Protein AF-A0A8S3QE00-F1 (afdb_monomer_lite)

Organism: Mytilus edulis (NCBI:txid6550)

pLDDT: mean 80.33, std 15.35, range [41.47, 98.06]

Secondary structure (DSSP, 8-state):
---HHHHHHHHHHHHHHHTSHHHHHHHHHHHH-TT--SSHHHHHHHHHHHHHHHHHHHHHHHHT---------PPPPTT--HHHHHHHHHHHHHHHHHHH-TT-HHHHHHHHHHHHHHHHHHHHHHHHHHHHHHHHHHHHTTT-HHHHHHHHHHHHHHSGGG------HHHHHHHHHHHHHSTTTSHHHHHHHHHHHHH--PPTT--GGGSHHHHHHHHHHHHHHHHHT--HHHHHHHHHHHHHHHS-TT-HHHHHHHHHHHHHHHHHHHHHHHHT--

Sequence (278 aa):
MKRPIKKLLLLWYIQQALQLPSVTSKLDQFVHNSVYSLDQDGIDIAVNDFQSCINEAANIALKQRKVKITGKKKKDKPWYNTLLHDLKKSLDHYSRVLALNPFNKELRAKCFHLSKTYNKTRKEKRRNYFKDLMVKLKNTSQSNPKAFWDIINTLKSSDQENKESGIDAESWLHHFKELNTVNNSKLNLNNEYWNALKLCKIPEGHSYLDCNITRSFCHEKRQLRTQNGEPLEDFWKSFKSYLQDNLDDSSEDKRRSISNIETRQAETRQEDQAGIQI

Structure (mmCIF, N/CA/C/O backbone):
data_AF-A0A8S3QE00-F1
#
_entry.id   AF-A0A8S3QE00-F1
#
loop_
_atom_site.group_PDB
_atom_site.id
_atom_site.type_symbol
_atom_site.label_atom_id
_atom_site.label_alt_id
_atom_site.label_comp_id
_atom_site.label_asym_id
_atom_site.label_entity_id
_atom_site.label_seq_id
_atom_site.pdbx_PDB_ins_code
_atom_site.Cartn_x
_atom_site.Cartn_y
_atom_site.Cartn_z
_atom_site.occupancy
_atom_site.B_iso_or_equiv
_atom_site.auth_seq_id
_atom_site.auth_comp_id
_atom_site.auth_asym_id
_atom_site.auth_atom_id
_atom_site.pdbx_PDB_model_num
ATOM 1 N N . MET A 1 1 ? -8.675 -11.930 -31.605 1.00 51.38 1 MET A N 1
ATOM 2 C CA . MET A 1 1 ? -7.323 -11.698 -32.171 1.00 51.38 1 MET A CA 1
ATOM 3 C C . MET A 1 1 ? -6.390 -10.996 -31.161 1.00 51.38 1 MET A C 1
ATOM 5 O O . MET A 1 1 ? -6.266 -9.786 -31.204 1.00 51.38 1 MET A O 1
ATOM 9 N N . LYS A 1 2 ? -5.744 -11.705 -30.213 1.00 53.12 2 LYS A N 1
ATOM 10 C CA . LYS A 1 2 ? -4.867 -11.092 -29.168 1.00 53.12 2 LYS A CA 1
ATOM 11 C C . LYS A 1 2 ? -3.437 -11.671 -29.100 1.00 53.12 2 LYS A C 1
ATOM 13 O O . LYS A 1 2 ? -2.754 -11.529 -28.091 1.00 53.12 2 LYS A O 1
ATOM 18 N N . ARG A 1 3 ? -2.972 -12.367 -30.145 1.00 54.47 3 ARG A N 1
ATOM 19 C CA . ARG A 1 3 ? -1.671 -13.070 -30.139 1.00 54.47 3 ARG A CA 1
ATOM 20 C C . ARG A 1 3 ? -0.449 -12.342 -30.758 1.00 54.47 3 ARG A C 1
ATOM 22 O O . ARG A 1 3 ? 0.647 -12.762 -30.394 1.00 54.47 3 ARG A O 1
ATOM 29 N N . PRO A 1 4 ? -0.538 -11.274 -31.586 1.00 68.75 4 PRO A N 1
ATOM 30 C CA . PRO A 1 4 ? 0.663 -10.729 -32.243 1.00 68.75 4 PRO A CA 1
ATOM 31 C C . PRO A 1 4 ? 1.598 -9.954 -31.296 1.00 68.75 4 PRO A C 1
ATOM 33 O O . PRO A 1 4 ? 2.812 -9.985 -31.464 1.00 68.75 4 PRO A O 1
ATOM 36 N N . ILE A 1 5 ? 1.062 -9.349 -30.231 1.00 72.62 5 ILE A N 1
ATOM 37 C CA . ILE A 1 5 ? 1.827 -8.479 -29.316 1.00 72.62 5 ILE A CA 1
ATOM 38 C C . ILE A 1 5 ? 2.930 -9.248 -28.565 1.00 72.62 5 ILE A C 1
ATOM 40 O O . ILE A 1 5 ? 3.993 -8.705 -28.283 1.00 72.62 5 ILE A O 1
ATOM 44 N N . LYS A 1 6 ? 2.720 -10.539 -28.272 1.00 74.94 6 LYS A N 1
ATOM 45 C CA . LYS A 1 6 ? 3.704 -11.343 -27.527 1.00 74.94 6 LYS A CA 1
ATOM 46 C C . LYS A 1 6 ? 4.957 -11.665 -28.347 1.00 74.94 6 LYS A C 1
ATOM 48 O O . LYS A 1 6 ? 6.035 -11.724 -27.769 1.00 74.94 6 LYS A O 1
ATOM 53 N N . LYS A 1 7 ? 4.817 -11.865 -29.665 1.00 80.06 7 LYS A N 1
ATOM 54 C CA . LYS A 1 7 ? 5.953 -12.155 -30.555 1.00 80.06 7 LYS A CA 1
ATOM 55 C C . LYS A 1 7 ? 6.835 -10.920 -30.741 1.00 80.06 7 LYS A C 1
ATOM 57 O O . LYS A 1 7 ? 8.047 -11.030 -30.616 1.00 80.06 7 LYS A O 1
ATOM 62 N N . LEU A 1 8 ? 6.220 -9.754 -30.950 1.00 82.44 8 LEU A N 1
ATOM 63 C CA . LEU A 1 8 ? 6.943 -8.485 -31.101 1.00 82.44 8 LEU A CA 1
ATOM 64 C C . LEU A 1 8 ? 7.719 -8.108 -29.835 1.00 82.44 8 LEU A C 1
ATOM 66 O O . LEU A 1 8 ? 8.870 -7.702 -29.923 1.00 82.44 8 LEU A O 1
ATOM 70 N N . LEU A 1 9 ? 7.126 -8.315 -28.655 1.00 79.75 9 LEU A N 1
ATOM 71 C CA . LEU A 1 9 ? 7.826 -8.079 -27.391 1.00 79.75 9 LEU A CA 1
ATOM 72 C C . LEU A 1 9 ? 9.027 -9.012 -27.211 1.00 79.75 9 LEU A C 1
ATOM 74 O O . LEU A 1 9 ? 10.080 -8.550 -26.797 1.00 79.75 9 LEU A O 1
ATOM 78 N N . LEU A 1 10 ? 8.896 -10.304 -27.533 1.00 83.69 10 LEU A N 1
ATOM 79 C CA . LEU A 1 10 ? 10.017 -11.243 -27.423 1.00 83.69 10 LEU A CA 1
ATOM 80 C C . LEU A 1 10 ? 11.177 -10.850 -28.346 1.00 83.69 10 LEU A C 1
ATOM 82 O O . LEU A 1 10 ? 12.319 -10.851 -27.902 1.00 83.69 10 LEU A O 1
ATOM 86 N N . LEU A 1 11 ? 10.881 -10.476 -29.594 1.00 84.69 11 LEU A N 1
ATOM 87 C CA . LEU A 1 11 ? 11.894 -9.997 -30.539 1.00 84.69 11 LEU A CA 1
ATOM 88 C C . LEU A 1 11 ? 12.591 -8.735 -30.026 1.00 84.69 11 LEU A C 1
ATOM 90 O O . LEU A 1 11 ? 13.814 -8.653 -30.080 1.00 84.69 11 LEU A O 1
ATOM 94 N N . TRP A 1 12 ? 11.831 -7.800 -29.453 1.00 88.31 12 TRP A N 1
ATOM 95 C CA . TRP A 1 12 ? 12.394 -6.602 -28.835 1.00 88.31 12 TRP A CA 1
ATOM 96 C C . TRP A 1 12 ? 13.330 -6.940 -27.664 1.00 88.31 12 TRP A C 1
ATOM 98 O O . TRP A 1 12 ? 14.431 -6.406 -27.584 1.00 88.31 12 TRP A O 1
ATOM 108 N N . TYR A 1 13 ? 12.953 -7.880 -26.790 1.00 87.19 13 TYR A N 1
ATOM 109 C CA . TYR A 1 13 ? 13.821 -8.315 -25.689 1.00 87.19 13 TYR A CA 1
ATOM 110 C C . TYR A 1 13 ? 15.085 -9.031 -26.168 1.00 87.19 13 TYR A C 1
ATOM 112 O O . TYR A 1 13 ? 16.143 -8.829 -25.581 1.00 87.19 13 TYR A O 1
ATOM 120 N N . ILE A 1 14 ? 14.995 -9.843 -27.224 1.00 89.06 14 ILE A N 1
ATOM 121 C CA . ILE A 1 14 ? 16.171 -10.482 -27.829 1.00 89.06 14 ILE A CA 1
ATOM 122 C C . ILE A 1 14 ? 17.098 -9.414 -28.414 1.00 89.06 14 ILE A C 1
ATOM 124 O O . ILE A 1 14 ? 18.295 -9.452 -28.155 1.00 89.06 14 ILE A O 1
ATOM 128 N N . GLN A 1 15 ? 16.555 -8.419 -29.122 1.00 91.06 15 GLN A N 1
ATOM 129 C CA . GLN A 1 15 ? 17.340 -7.304 -29.656 1.00 91.06 15 GLN A CA 1
ATOM 130 C C . GLN A 1 15 ? 18.074 -6.536 -28.548 1.00 91.06 15 GLN A C 1
ATOM 132 O O . GLN A 1 15 ? 19.252 -6.231 -28.693 1.00 91.06 15 GLN A O 1
ATOM 137 N N . GLN A 1 16 ? 17.404 -6.266 -27.425 1.00 91.25 16 GLN A N 1
ATOM 138 C CA . GLN A 1 16 ? 18.031 -5.631 -26.262 1.00 91.25 16 GLN A CA 1
ATOM 139 C C . GLN A 1 16 ? 19.092 -6.530 -25.610 1.00 91.25 16 GLN A C 1
ATOM 141 O O . GLN A 1 16 ? 20.141 -6.048 -25.198 1.00 91.25 16 GLN A O 1
ATOM 146 N N . ALA A 1 17 ? 18.856 -7.843 -25.538 1.00 92.69 17 ALA A N 1
ATOM 147 C CA . ALA A 1 17 ? 19.823 -8.790 -24.985 1.00 92.69 17 ALA A CA 1
ATOM 148 C C . ALA A 1 17 ? 21.091 -8.908 -25.847 1.00 92.69 17 ALA A C 1
ATOM 150 O O . ALA A 1 17 ? 22.178 -9.055 -25.296 1.00 92.69 17 ALA A O 1
ATOM 151 N N . LEU A 1 18 ? 20.966 -8.792 -27.173 1.00 93.31 18 LEU A N 1
ATOM 152 C CA . LEU A 1 18 ? 22.102 -8.778 -28.102 1.00 93.31 18 LEU A CA 1
ATOM 153 C C . LEU A 1 18 ? 23.006 -7.550 -27.924 1.00 93.31 18 LEU A C 1
ATOM 155 O O . LEU A 1 18 ? 24.170 -7.616 -28.289 1.00 93.31 18 LEU A O 1
ATOM 159 N N . GLN A 1 19 ? 22.495 -6.453 -27.354 1.00 94.19 19 GLN A N 1
ATOM 160 C CA . GLN A 1 19 ? 23.266 -5.234 -27.076 1.00 94.19 19 GLN A CA 1
ATOM 161 C C . GLN A 1 19 ? 24.017 -5.280 -25.735 1.00 94.19 19 GLN A C 1
ATOM 163 O O . GLN A 1 19 ? 24.723 -4.332 -25.394 1.00 94.19 19 GLN A O 1
ATOM 168 N N . LEU A 1 20 ? 23.858 -6.344 -24.941 1.00 93.62 20 LEU A N 1
ATOM 169 C CA . LEU A 1 20 ? 24.529 -6.444 -23.647 1.00 93.62 20 LEU A CA 1
ATOM 170 C C . LEU A 1 20 ? 26.013 -6.799 -23.812 1.00 93.62 20 LEU A C 1
ATOM 172 O O . LEU A 1 20 ? 26.315 -7.695 -24.600 1.00 93.62 20 LEU A O 1
ATOM 176 N N . PRO A 1 21 ? 26.916 -6.217 -22.994 1.00 95.44 21 PRO A N 1
ATOM 177 C CA . PRO A 1 21 ? 28.364 -6.416 -23.115 1.00 95.44 21 PRO A CA 1
ATOM 178 C C . PRO A 1 21 ? 28.816 -7.882 -23.153 1.00 95.44 21 PRO A C 1
ATOM 180 O O . PRO A 1 21 ? 29.772 -8.227 -23.840 1.00 95.44 21 PRO A O 1
ATOM 183 N N . SER A 1 22 ? 28.124 -8.764 -22.423 1.00 93.38 22 SER A N 1
ATOM 184 C CA . SER A 1 22 ? 28.455 -10.192 -22.381 1.00 93.38 22 SER A CA 1
ATOM 185 C C . SER A 1 22 ? 28.172 -10.907 -23.703 1.00 93.38 22 SER A C 1
ATOM 187 O O . SER A 1 22 ? 28.914 -11.809 -24.080 1.00 93.38 22 SER A O 1
ATOM 189 N N . VAL A 1 23 ? 27.116 -10.501 -24.413 1.00 95.31 23 VAL A N 1
ATOM 190 C CA . VAL A 1 23 ? 26.719 -11.085 -25.699 1.00 95.31 23 VAL A CA 1
ATOM 191 C C . VAL A 1 23 ? 27.468 -10.409 -26.842 1.00 95.31 23 VAL A C 1
ATOM 193 O O . VAL A 1 23 ? 27.960 -11.103 -27.728 1.00 95.31 23 VAL A O 1
ATOM 196 N N . THR A 1 24 ? 27.620 -9.081 -26.799 1.00 95.50 24 THR A N 1
ATOM 197 C CA . THR A 1 24 ? 28.387 -8.339 -27.809 1.00 95.50 24 THR A CA 1
ATOM 198 C C . THR A 1 24 ? 29.838 -8.794 -27.833 1.00 95.50 24 THR A C 1
ATOM 200 O O . THR A 1 24 ? 30.346 -9.056 -28.908 1.00 95.50 24 THR A O 1
ATOM 203 N N . SER A 1 25 ? 30.476 -9.029 -26.678 1.00 95.19 25 SER A N 1
ATOM 204 C CA . SER A 1 25 ? 31.855 -9.538 -26.644 1.00 95.19 25 SER A CA 1
ATOM 205 C C . SER A 1 25 ? 32.006 -10.901 -27.328 1.00 95.19 25 SER A C 1
ATOM 207 O O . SER A 1 25 ? 33.048 -11.154 -27.925 1.00 95.19 25 SER A O 1
ATOM 209 N N . LYS A 1 26 ? 30.998 -11.779 -27.252 1.00 94.81 26 LYS A N 1
ATOM 210 C CA . LYS A 1 26 ? 31.021 -13.080 -27.938 1.00 94.81 26 LYS A CA 1
ATOM 211 C C . LYS A 1 26 ? 30.733 -12.957 -29.428 1.00 94.81 26 LYS A C 1
ATOM 213 O O . LYS A 1 26 ? 31.357 -13.649 -30.223 1.00 94.81 26 LYS A O 1
ATOM 218 N N . LEU A 1 27 ? 29.823 -12.062 -29.808 1.00 95.62 27 LEU A N 1
ATOM 219 C CA . LEU A 1 27 ? 29.569 -11.740 -31.212 1.00 95.62 27 LEU A CA 1
ATOM 220 C C . LEU A 1 27 ? 30.790 -11.093 -31.864 1.00 95.62 27 LEU A C 1
ATOM 222 O O . LEU A 1 27 ? 31.142 -11.462 -32.976 1.00 95.62 27 LEU A O 1
ATOM 226 N N . ASP A 1 28 ? 31.468 -10.188 -31.165 1.00 95.31 28 ASP A N 1
ATOM 227 C CA . ASP A 1 28 ? 32.694 -9.558 -31.642 1.00 95.31 28 ASP A CA 1
ATOM 228 C C . ASP A 1 28 ? 33.805 -10.596 -31.790 1.00 95.31 28 ASP A C 1
ATOM 230 O O . ASP A 1 28 ? 34.485 -10.601 -32.813 1.00 95.31 28 ASP A O 1
ATOM 234 N N . GLN A 1 29 ? 33.945 -11.516 -30.826 1.00 94.75 29 GLN A N 1
ATOM 235 C CA . GLN A 1 29 ? 34.852 -12.660 -30.949 1.00 94.75 29 GLN A CA 1
ATOM 236 C C . GLN A 1 29 ? 34.510 -13.523 -32.160 1.00 94.75 29 GLN A C 1
ATOM 238 O O . GLN A 1 29 ? 35.412 -13.846 -32.916 1.00 94.75 29 GLN A O 1
ATOM 243 N N . PHE A 1 30 ? 33.235 -13.843 -32.383 1.00 95.06 30 PHE A N 1
ATOM 244 C CA . PHE A 1 30 ? 32.784 -14.604 -33.547 1.00 95.06 30 PHE A CA 1
ATOM 245 C C . PHE A 1 30 ? 33.094 -13.883 -34.871 1.00 95.06 30 PHE A C 1
ATOM 247 O O . PHE A 1 30 ? 33.622 -14.491 -35.793 1.00 95.06 30 PHE A O 1
ATOM 254 N N . VAL A 1 31 ? 32.823 -12.578 -34.968 1.00 95.19 31 VAL A N 1
ATOM 255 C CA . VAL A 1 31 ? 33.052 -11.788 -36.193 1.00 95.19 31 VAL A CA 1
ATOM 256 C C . VAL A 1 31 ? 34.541 -11.611 -36.492 1.00 95.19 31 VAL A C 1
ATOM 258 O O . VAL A 1 31 ? 34.937 -11.626 -37.656 1.00 95.19 31 VAL A O 1
ATOM 261 N N . HIS A 1 32 ? 35.366 -11.434 -35.460 1.00 94.25 32 HIS A N 1
ATOM 262 C CA . HIS A 1 32 ? 36.796 -11.161 -35.614 1.00 94.25 32 HIS A CA 1
ATOM 263 C C . HIS A 1 32 ? 37.671 -12.413 -35.486 1.00 94.25 32 HIS A C 1
ATOM 265 O O . HIS A 1 32 ? 38.887 -12.314 -35.664 1.00 94.25 32 HIS A O 1
ATOM 271 N N . ASN A 1 33 ? 37.093 -13.588 -35.210 1.00 88.12 33 ASN A N 1
ATOM 272 C CA . ASN A 1 33 ? 37.836 -14.841 -35.239 1.00 88.12 33 ASN A CA 1
ATOM 273 C C . ASN A 1 33 ? 38.197 -15.167 -36.690 1.00 88.12 33 ASN A C 1
ATOM 275 O O . ASN A 1 33 ? 37.386 -15.670 -37.462 1.00 88.12 33 ASN A O 1
ATOM 279 N N . SER A 1 34 ? 39.450 -14.928 -37.062 1.00 74.94 34 SER A N 1
ATOM 280 C CA . SER A 1 34 ? 40.002 -15.308 -38.367 1.00 74.94 34 SER A CA 1
ATOM 281 C C . SER A 1 34 ? 40.318 -16.807 -38.484 1.00 74.94 34 SER A C 1
ATOM 283 O O . SER A 1 34 ? 40.976 -17.225 -39.433 1.00 74.94 34 SER A O 1
ATOM 285 N N . VAL A 1 35 ? 39.886 -17.617 -37.512 1.00 84.56 35 VAL A N 1
ATOM 286 C CA . VAL A 1 35 ? 40.331 -19.007 -37.314 1.00 84.56 35 VAL A CA 1
ATOM 287 C C . VAL A 1 35 ? 39.401 -20.031 -37.979 1.00 84.56 35 VAL A C 1
ATOM 289 O O . VAL A 1 35 ? 39.738 -21.208 -38.039 1.00 84.56 35 VAL A O 1
ATOM 292 N N . TYR A 1 36 ? 38.251 -19.617 -38.518 1.00 93.81 36 TYR A N 1
ATOM 293 C CA . TYR A 1 36 ? 37.343 -20.551 -39.185 1.00 93.81 36 TYR A CA 1
ATOM 294 C C . TYR A 1 36 ? 37.922 -21.008 -40.528 1.00 93.81 36 TYR A C 1
ATOM 296 O O . TYR A 1 36 ? 38.057 -20.225 -41.471 1.00 93.81 36 TYR A O 1
ATOM 304 N N . SER A 1 37 ? 38.274 -22.288 -40.611 1.00 93.38 37 SER A N 1
ATOM 305 C CA . SER A 1 37 ? 38.643 -22.951 -41.857 1.00 93.38 37 SER A CA 1
ATOM 306 C C . SER A 1 37 ? 37.421 -23.105 -42.776 1.00 93.38 37 SER A C 1
ATOM 308 O O . SER A 1 37 ? 36.274 -23.112 -42.334 1.00 93.38 37 SER A O 1
ATOM 310 N N . LEU A 1 38 ? 37.662 -23.194 -44.088 1.00 94.81 38 LEU A N 1
ATOM 311 C CA . LEU A 1 38 ? 36.608 -23.373 -45.104 1.00 94.81 38 LEU A CA 1
ATOM 312 C C . LEU A 1 38 ? 36.200 -24.843 -45.303 1.00 94.81 38 LEU A C 1
ATOM 314 O O . LEU A 1 38 ? 35.463 -25.161 -46.236 1.00 94.81 38 LEU A O 1
ATOM 318 N N . ASP A 1 39 ? 36.716 -25.742 -44.472 1.00 96.69 39 ASP A N 1
ATOM 319 C CA . ASP A 1 39 ? 36.286 -27.130 -44.422 1.00 96.69 39 ASP A CA 1
ATOM 320 C C . ASP A 1 39 ? 35.008 -27.276 -43.585 1.00 96.69 39 ASP A C 1
ATOM 322 O O . ASP A 1 39 ? 34.522 -26.338 -42.949 1.00 96.69 39 ASP A O 1
ATOM 326 N N . GLN A 1 40 ? 34.432 -28.476 -43.620 1.00 94.94 40 GLN A N 1
ATOM 327 C CA . GLN A 1 40 ? 33.200 -28.772 -42.897 1.00 94.94 40 GLN A CA 1
ATOM 328 C C . GLN A 1 40 ? 33.357 -28.528 -41.389 1.00 94.94 40 GLN A C 1
ATOM 330 O O . GLN A 1 40 ? 32.462 -27.961 -40.766 1.00 94.94 40 GLN A O 1
ATOM 335 N N . ASP A 1 41 ? 34.517 -28.880 -40.833 1.00 95.19 41 ASP A N 1
ATOM 336 C CA . ASP A 1 41 ? 34.811 -28.719 -39.412 1.00 95.19 41 ASP A CA 1
ATOM 337 C C . ASP A 1 41 ? 34.820 -27.235 -39.008 1.00 95.19 41 ASP A C 1
ATOM 339 O O . ASP A 1 41 ? 34.217 -26.863 -37.999 1.00 95.19 41 ASP A O 1
ATOM 343 N N . GLY A 1 42 ? 35.425 -26.355 -39.813 1.00 94.69 42 GLY A N 1
ATOM 344 C CA . GLY A 1 42 ? 35.415 -24.913 -39.564 1.00 94.69 42 GLY A CA 1
ATOM 345 C C . GLY A 1 42 ? 34.017 -24.294 -39.640 1.00 94.69 42 GLY A C 1
ATOM 346 O O . GLY A 1 42 ? 33.668 -23.455 -38.802 1.00 94.69 42 GLY A O 1
ATOM 347 N N . ILE A 1 43 ? 33.183 -24.754 -40.582 1.00 94.88 43 ILE A N 1
ATOM 348 C CA . ILE A 1 43 ? 31.770 -24.348 -40.685 1.00 94.88 43 ILE A CA 1
ATOM 349 C C . ILE A 1 43 ? 30.995 -24.780 -39.435 1.00 94.88 43 ILE A C 1
ATOM 351 O O . ILE A 1 43 ? 30.250 -23.978 -38.866 1.00 94.88 43 ILE A O 1
ATOM 355 N N . ASP A 1 44 ? 31.182 -26.017 -38.978 1.00 95.44 44 ASP A N 1
ATOM 356 C CA . ASP A 1 44 ? 30.468 -26.556 -37.820 1.00 95.44 44 ASP A CA 1
ATOM 357 C C . ASP A 1 44 ? 30.849 -25.820 -36.524 1.00 95.44 44 ASP A C 1
ATOM 359 O O . ASP A 1 44 ? 29.984 -25.527 -35.690 1.00 95.44 44 ASP A O 1
ATOM 363 N N . ILE A 1 45 ? 32.124 -25.448 -36.364 1.00 94.69 45 ILE A N 1
ATOM 364 C CA . ILE A 1 45 ? 32.579 -24.620 -35.237 1.00 94.69 45 ILE A CA 1
ATOM 365 C C . ILE A 1 45 ? 31.927 -23.229 -35.303 1.00 94.69 45 ILE A C 1
ATOM 367 O O . ILE A 1 45 ? 31.367 -22.773 -34.304 1.00 94.69 45 ILE A O 1
ATOM 371 N N . ALA A 1 46 ? 31.910 -22.584 -36.475 1.00 95.88 46 ALA A N 1
ATOM 372 C CA . ALA A 1 46 ? 31.281 -21.273 -36.647 1.00 95.88 46 ALA A CA 1
ATOM 373 C C . ALA A 1 46 ? 29.774 -21.299 -36.322 1.00 95.88 46 ALA A C 1
ATOM 375 O O . ALA A 1 46 ? 29.256 -20.421 -35.626 1.00 95.88 46 ALA A O 1
ATOM 376 N N . VAL A 1 47 ? 29.055 -22.329 -36.777 1.00 96.25 47 VAL A N 1
ATOM 377 C CA . VAL A 1 47 ? 27.625 -22.502 -36.477 1.00 96.25 47 VAL A CA 1
ATOM 378 C C . VAL A 1 47 ? 27.395 -22.677 -34.975 1.00 96.25 47 VAL A C 1
ATOM 380 O O . VAL A 1 47 ? 26.487 -22.049 -34.421 1.00 96.25 47 VAL A O 1
ATOM 383 N N . ASN A 1 48 ? 28.224 -23.478 -34.301 1.00 95.69 48 ASN A N 1
ATOM 384 C CA . ASN A 1 48 ? 28.122 -23.697 -32.858 1.00 95.69 48 ASN A CA 1
ATOM 385 C C . ASN A 1 48 ? 28.383 -22.417 -32.050 1.00 95.69 48 ASN A C 1
ATOM 387 O O . ASN A 1 48 ? 27.626 -22.111 -31.121 1.00 95.69 48 ASN A O 1
ATOM 391 N N . ASP A 1 49 ? 29.398 -21.637 -32.423 1.00 94.06 49 ASP A N 1
ATOM 392 C CA . ASP A 1 49 ? 29.718 -20.363 -31.771 1.00 94.06 49 ASP A CA 1
ATOM 393 C C . ASP A 1 49 ? 28.583 -19.347 -31.941 1.00 94.06 49 ASP A C 1
ATOM 395 O O . ASP A 1 49 ? 28.132 -18.720 -30.970 1.00 94.06 49 ASP A O 1
ATOM 399 N N . PHE A 1 50 ? 28.041 -19.237 -33.156 1.00 95.69 50 PHE A N 1
ATOM 400 C CA . PHE A 1 50 ? 26.886 -18.388 -33.426 1.00 95.69 50 PHE A CA 1
ATOM 401 C C . PHE A 1 50 ? 25.657 -18.833 -32.620 1.00 95.69 50 PHE A C 1
ATOM 403 O O . PHE A 1 50 ? 24.991 -18.018 -31.971 1.00 95.69 50 PHE A O 1
ATOM 410 N N . GLN A 1 51 ? 25.372 -20.137 -32.589 1.00 95.88 51 GLN A N 1
ATOM 411 C CA . GLN A 1 51 ? 24.258 -20.693 -31.824 1.00 95.88 51 GLN A CA 1
ATOM 412 C C . GLN A 1 51 ? 24.419 -20.445 -30.316 1.00 95.88 51 GLN A C 1
ATOM 414 O O . GLN A 1 51 ? 23.436 -20.141 -29.634 1.00 95.88 51 GLN A O 1
ATOM 419 N N . SER A 1 52 ? 25.645 -20.512 -29.793 1.00 95.06 52 SER A N 1
ATOM 420 C CA . SER A 1 52 ? 25.971 -20.171 -28.404 1.00 95.06 52 SER A CA 1
ATOM 421 C C . SER A 1 52 ? 25.621 -18.712 -28.080 1.00 95.06 52 SER A C 1
ATOM 423 O O . SER A 1 52 ? 24.939 -18.451 -27.082 1.00 95.06 52 SER A O 1
ATOM 425 N N . CYS A 1 53 ? 25.973 -17.772 -28.966 1.00 94.44 53 CYS A N 1
ATOM 426 C CA . CYS A 1 53 ? 25.629 -16.351 -28.825 1.00 94.44 53 CYS A CA 1
ATOM 427 C C . CYS A 1 53 ? 24.108 -16.129 -28.774 1.00 94.44 53 CYS A C 1
ATOM 429 O O . CYS A 1 53 ? 23.595 -15.444 -27.883 1.00 94.44 53 CYS A O 1
ATOM 431 N N . ILE A 1 54 ? 23.366 -16.755 -29.695 1.00 94.44 54 ILE A N 1
ATOM 432 C CA . ILE A 1 54 ? 21.901 -16.648 -29.754 1.00 94.44 54 ILE A CA 1
ATOM 433 C C . ILE A 1 54 ? 21.242 -17.276 -28.521 1.00 94.44 54 ILE A C 1
ATOM 435 O O . ILE A 1 54 ? 20.314 -16.694 -27.951 1.00 94.44 54 ILE A O 1
ATOM 439 N N . ASN A 1 55 ? 21.725 -18.434 -28.068 1.00 93.62 55 ASN A N 1
ATOM 440 C CA . ASN A 1 55 ? 21.203 -19.108 -26.881 1.00 93.62 55 ASN A CA 1
ATOM 441 C C . ASN A 1 55 ? 21.427 -18.288 -25.607 1.00 93.62 55 ASN A C 1
ATOM 443 O O . ASN A 1 55 ? 20.551 -18.244 -24.742 1.00 93.62 55 ASN A O 1
ATOM 447 N N . GLU A 1 56 ? 22.569 -17.616 -25.473 1.00 94.56 56 GLU A N 1
ATOM 448 C CA . GLU A 1 56 ? 22.821 -16.729 -24.339 1.00 94.56 56 GLU A CA 1
ATOM 449 C C . GLU A 1 56 ? 21.891 -15.513 -24.349 1.00 94.56 56 GLU A C 1
ATOM 451 O O . GLU A 1 56 ? 21.230 -15.243 -23.341 1.00 94.56 56 GLU A O 1
ATOM 456 N N . ALA A 1 57 ? 21.751 -14.844 -25.498 1.00 93.81 57 ALA A N 1
ATOM 457 C CA . ALA A 1 57 ? 20.811 -13.738 -25.664 1.00 93.81 57 ALA A CA 1
ATOM 458 C C . ALA A 1 57 ? 19.370 -14.166 -25.332 1.00 93.81 57 ALA A C 1
ATOM 460 O O . ALA A 1 57 ? 18.660 -13.483 -24.587 1.00 93.81 57 ALA A O 1
ATOM 461 N N . ALA A 1 58 ? 18.951 -15.339 -25.818 1.00 92.06 58 ALA A N 1
ATOM 462 C CA . ALA A 1 58 ? 17.644 -15.914 -25.526 1.00 92.06 58 ALA A CA 1
ATOM 463 C C . ALA A 1 58 ? 17.476 -16.218 -24.031 1.00 92.06 58 ALA A C 1
ATOM 465 O O . ALA A 1 58 ? 16.453 -15.869 -23.442 1.00 92.06 58 ALA A O 1
ATOM 466 N N . ASN A 1 59 ? 18.480 -16.809 -23.381 1.00 91.62 59 ASN A N 1
ATOM 467 C CA . ASN A 1 59 ? 18.446 -17.094 -21.948 1.00 91.62 59 ASN A CA 1
ATOM 468 C C . ASN A 1 59 ? 18.338 -15.820 -21.106 1.00 91.62 59 ASN A C 1
ATOM 470 O O . ASN A 1 59 ? 17.599 -15.806 -20.119 1.00 91.62 59 ASN A O 1
ATOM 474 N N . ILE A 1 60 ? 19.025 -14.743 -21.490 1.00 90.88 60 ILE A N 1
ATOM 475 C CA . ILE A 1 60 ? 18.900 -13.440 -20.830 1.00 90.88 60 ILE A CA 1
ATOM 476 C C . ILE A 1 60 ? 17.487 -12.881 -21.032 1.00 90.88 60 ILE A C 1
ATOM 478 O O . ILE A 1 60 ? 16.821 -12.544 -20.049 1.00 90.88 60 ILE A O 1
ATOM 482 N N . ALA A 1 61 ? 16.991 -12.860 -22.272 1.00 88.75 61 ALA A N 1
ATOM 483 C CA . ALA A 1 61 ? 15.647 -12.385 -22.600 1.00 88.75 61 ALA A CA 1
ATOM 484 C C . ALA A 1 61 ? 14.546 -13.172 -21.857 1.00 88.75 61 ALA A C 1
ATOM 486 O O . ALA A 1 61 ? 13.561 -12.593 -21.392 1.00 88.75 61 ALA A O 1
ATOM 487 N N . LEU A 1 62 ? 14.725 -14.485 -21.679 1.00 86.44 62 LEU A N 1
ATOM 488 C CA . LEU A 1 62 ? 13.792 -15.355 -20.959 1.00 86.44 62 LEU A CA 1
ATOM 489 C C . LEU A 1 62 ? 13.893 -15.199 -19.429 1.00 86.44 62 LEU A C 1
ATOM 491 O O . LEU A 1 62 ? 12.861 -15.159 -18.750 1.00 86.44 62 LEU A O 1
ATOM 495 N N . LYS A 1 63 ? 15.105 -15.050 -18.868 1.00 76.88 63 LYS A N 1
ATOM 496 C CA . LYS A 1 63 ? 15.333 -14.859 -17.417 1.00 76.88 63 LYS A CA 1
ATOM 497 C C . LYS A 1 63 ? 14.758 -13.548 -16.878 1.00 76.88 63 LYS A C 1
ATOM 499 O O . LYS A 1 63 ? 14.454 -13.466 -15.685 1.00 76.88 63 LYS A O 1
ATOM 504 N N . GLN A 1 64 ? 14.540 -12.543 -17.729 1.00 62.50 64 GLN A N 1
ATOM 505 C CA . GLN A 1 64 ? 13.944 -11.265 -17.318 1.00 62.50 64 GLN A CA 1
ATOM 506 C C . GLN A 1 64 ? 12.508 -11.388 -16.795 1.00 62.50 64 GLN A C 1
ATOM 508 O O . GLN A 1 64 ? 12.015 -10.491 -16.107 1.00 62.50 64 GLN A O 1
ATOM 513 N N . ARG A 1 65 ? 11.838 -12.525 -17.010 1.00 58.84 65 ARG A N 1
ATOM 514 C CA . ARG A 1 65 ? 10.540 -12.797 -16.400 1.00 58.84 65 ARG A CA 1
ATOM 515 C C . ARG A 1 65 ? 10.684 -13.798 -15.263 1.00 58.84 65 ARG A C 1
ATOM 517 O O . ARG A 1 65 ? 10.183 -14.916 -15.338 1.00 58.84 65 ARG A O 1
ATOM 524 N N . LYS A 1 66 ? 11.245 -13.355 -14.130 1.00 62.38 66 LYS A N 1
ATOM 525 C CA . LYS A 1 66 ? 10.777 -13.899 -12.847 1.00 62.38 66 LYS A CA 1
ATOM 526 C C . LYS A 1 66 ? 9.277 -13.631 -12.833 1.00 62.38 66 LYS A C 1
ATOM 528 O O . LYS A 1 66 ? 8.856 -12.498 -12.593 1.00 62.38 66 LYS A O 1
ATOM 533 N N . VAL A 1 67 ? 8.465 -14.630 -13.194 1.00 59.50 67 VAL A N 1
ATOM 534 C CA . VAL A 1 67 ? 7.026 -14.591 -12.948 1.00 59.50 67 VAL A CA 1
ATOM 535 C C . VAL A 1 67 ? 6.961 -14.289 -11.469 1.00 59.50 67 VAL A C 1
ATOM 537 O O . VAL A 1 67 ? 7.395 -15.115 -10.670 1.00 59.50 67 VAL A O 1
ATOM 540 N N . LYS A 1 68 ? 6.569 -13.060 -11.107 1.00 61.47 68 LYS A N 1
ATOM 541 C CA . LYS A 1 68 ? 6.334 -12.720 -9.712 1.00 61.47 68 LYS A CA 1
ATOM 542 C C . LYS A 1 68 ? 5.344 -13.780 -9.277 1.00 61.47 68 LYS A C 1
ATOM 544 O O . LYS A 1 68 ? 4.204 -13.733 -9.739 1.00 61.47 68 LYS A O 1
ATOM 549 N N . ILE A 1 69 ? 5.810 -14.776 -8.516 1.00 62.28 69 ILE A N 1
ATOM 550 C CA . ILE A 1 69 ? 4.950 -15.765 -7.882 1.00 62.28 69 ILE A CA 1
ATOM 551 C C . ILE A 1 69 ? 3.885 -14.892 -7.263 1.00 62.28 69 ILE A C 1
ATOM 553 O O . ILE A 1 69 ? 4.231 -14.007 -6.476 1.00 62.28 69 ILE A O 1
ATOM 557 N N . THR A 1 70 ? 2.655 -15.001 -7.765 1.00 57.34 70 THR A N 1
ATOM 558 C CA . THR A 1 70 ? 1.552 -14.150 -7.340 1.00 57.34 70 THR A CA 1
ATOM 559 C C . THR A 1 70 ? 1.564 -14.228 -5.831 1.00 57.34 70 THR A C 1
ATOM 561 O O . THR A 1 70 ? 1.332 -15.311 -5.290 1.00 57.34 70 THR A O 1
ATOM 564 N N . GLY A 1 71 ? 2.005 -13.142 -5.181 1.00 65.44 71 GLY A N 1
ATOM 565 C CA . GLY A 1 71 ? 2.307 -13.171 -3.758 1.00 65.44 71 GLY A CA 1
ATOM 566 C C . GLY A 1 71 ? 1.104 -13.763 -3.048 1.00 65.44 71 GLY A C 1
ATOM 567 O O . GLY A 1 71 ? -0.024 -13.488 -3.473 1.00 65.44 71 GLY A O 1
ATOM 568 N N . LYS A 1 72 ? 1.338 -14.628 -2.048 1.00 68.50 72 LYS A N 1
ATOM 569 C CA . LYS A 1 72 ? 0.262 -15.251 -1.262 1.00 68.50 72 LYS A CA 1
ATOM 570 C C . LYS A 1 72 ? -0.815 -14.195 -1.044 1.00 68.50 72 LYS A C 1
ATOM 572 O O . LYS A 1 72 ? -0.492 -13.132 -0.509 1.00 68.50 72 LYS A O 1
ATOM 577 N N . LYS A 1 73 ? -2.034 -14.444 -1.550 1.00 69.31 73 LYS A N 1
ATOM 578 C CA . LYS A 1 73 ? -3.137 -13.482 -1.446 1.00 69.31 73 LYS A CA 1
ATOM 579 C C . LYS A 1 73 ? -3.189 -13.064 0.016 1.00 69.31 73 LYS A C 1
ATOM 581 O O . LYS A 1 73 ? -3.372 -13.921 0.884 1.00 69.31 73 LYS A O 1
ATOM 586 N N . LYS A 1 74 ? -2.903 -11.789 0.297 1.00 70.94 74 LYS A N 1
ATOM 587 C CA . LYS A 1 74 ? -3.005 -11.277 1.662 1.00 70.94 74 LYS A CA 1
ATOM 588 C C . LYS A 1 74 ? -4.433 -11.585 2.093 1.00 70.94 74 LYS A C 1
ATOM 590 O O . LYS A 1 74 ? -5.354 -11.286 1.338 1.00 70.94 74 LYS A O 1
ATOM 595 N N . LYS A 1 75 ? -4.601 -12.276 3.224 1.00 74.19 75 LYS A N 1
ATOM 596 C CA . LYS A 1 75 ? -5.940 -12.562 3.742 1.00 74.19 75 LYS A CA 1
ATOM 597 C C . LYS A 1 75 ? -6.645 -11.220 3.891 1.00 74.19 75 LYS A C 1
ATOM 599 O O . LYS A 1 75 ? -6.088 -10.315 4.516 1.00 74.19 75 LYS A O 1
ATOM 604 N N . ASP A 1 76 ? -7.812 -11.088 3.274 1.00 82.81 76 ASP A N 1
ATOM 605 C CA . ASP A 1 76 ? -8.580 -9.860 3.393 1.00 82.81 76 ASP A CA 1
ATOM 606 C C . ASP A 1 76 ? -8.891 -9.620 4.866 1.00 82.81 76 ASP A C 1
ATOM 608 O O . ASP A 1 76 ? -9.218 -10.538 5.626 1.00 82.81 76 ASP A O 1
ATOM 612 N N . LYS A 1 77 ? -8.707 -8.373 5.296 1.00 90.00 77 LYS A N 1
ATOM 613 C CA . LYS A 1 77 ? -8.938 -8.012 6.690 1.00 90.00 77 LYS A CA 1
ATOM 614 C C . LYS A 1 77 ? -10.431 -8.171 6.966 1.00 90.00 77 LYS A C 1
ATOM 616 O O . LYS A 1 77 ? -11.227 -7.619 6.211 1.00 90.00 77 LYS A O 1
ATOM 621 N N . PRO A 1 78 ? -10.832 -8.826 8.065 1.00 92.38 78 PRO A N 1
ATOM 622 C CA . PRO A 1 78 ? -12.241 -9.127 8.329 1.00 92.38 78 PRO A CA 1
ATOM 623 C C . PRO A 1 78 ? -13.117 -7.872 8.479 1.00 92.38 78 PRO A C 1
ATOM 625 O O . PRO A 1 78 ? -14.317 -7.919 8.238 1.00 92.38 78 PRO A O 1
ATOM 628 N N . TRP A 1 79 ? -12.525 -6.731 8.843 1.00 94.31 79 TRP A N 1
ATOM 629 C CA . TRP A 1 79 ? -13.218 -5.443 8.949 1.00 94.31 79 TRP A CA 1
ATOM 630 C C . TRP A 1 79 ? -13.269 -4.644 7.635 1.00 94.31 79 TRP A C 1
ATOM 632 O O . TRP A 1 79 ? -13.894 -3.581 7.589 1.00 94.31 79 TRP A O 1
ATOM 642 N N . TYR A 1 80 ? -12.598 -5.108 6.577 1.00 95.50 80 TYR A N 1
ATOM 643 C CA . TYR A 1 80 ? -12.522 -4.424 5.288 1.00 95.50 80 TYR A CA 1
ATOM 644 C C . TYR A 1 80 ? -13.626 -4.930 4.357 1.00 95.50 80 TYR A C 1
ATOM 646 O O . TYR A 1 80 ? -13.518 -5.992 3.755 1.00 95.50 80 TYR A O 1
ATOM 654 N N . ASN A 1 81 ? -14.714 -4.172 4.271 1.00 95.19 81 ASN A N 1
ATOM 655 C CA . ASN A 1 81 ? -15.906 -4.548 3.517 1.00 95.19 81 ASN A CA 1
ATOM 656 C C . ASN A 1 81 ? -15.933 -3.950 2.095 1.00 95.19 81 ASN A C 1
ATOM 658 O O . ASN A 1 81 ? -15.080 -3.144 1.716 1.00 95.19 81 ASN A O 1
ATOM 662 N N . THR A 1 82 ? -16.961 -4.319 1.324 1.00 96.38 82 THR A N 1
ATOM 663 C CA . THR A 1 82 ? -17.214 -3.829 -0.045 1.00 96.38 82 THR A CA 1
ATOM 664 C C . THR A 1 82 ? -17.255 -2.304 -0.126 1.00 96.38 82 THR A C 1
ATOM 666 O O . THR A 1 82 ? -16.619 -1.718 -0.992 1.00 96.38 82 THR A O 1
ATOM 669 N N . LEU A 1 83 ? -17.891 -1.641 0.842 1.00 97.19 83 LEU A N 1
ATOM 670 C CA . LEU A 1 83 ? -17.958 -0.180 0.892 1.00 97.19 83 LEU A CA 1
ATOM 671 C C . LEU A 1 83 ? -16.568 0.481 0.952 1.00 97.19 83 LEU A C 1
ATOM 673 O O . LEU A 1 83 ? -16.313 1.457 0.247 1.00 97.19 83 LEU A O 1
ATOM 677 N N . LEU A 1 84 ? -15.649 -0.037 1.776 1.00 97.56 84 LEU A N 1
ATOM 678 C CA . LEU A 1 84 ? -14.276 0.482 1.831 1.00 97.56 84 LEU A CA 1
ATOM 679 C C . LEU A 1 84 ? -13.508 0.211 0.539 1.00 97.56 84 LEU A C 1
ATOM 681 O O . LEU A 1 84 ? -12.730 1.065 0.107 1.00 97.56 84 LEU A O 1
ATOM 685 N N . HIS A 1 85 ? -13.745 -0.947 -0.074 1.00 96.50 85 HIS A N 1
ATOM 686 C CA . HIS A 1 85 ? -13.178 -1.293 -1.370 1.00 96.50 85 HIS A CA 1
ATOM 687 C C . HIS A 1 85 ? -13.641 -0.316 -2.464 1.00 96.50 85 HIS A C 1
ATOM 689 O O . HIS A 1 85 ? -12.817 0.196 -3.221 1.00 96.50 85 HIS A O 1
ATOM 695 N N . ASP A 1 86 ? -14.929 0.021 -2.507 1.00 97.69 86 ASP A N 1
ATOM 696 C CA . ASP A 1 86 ? -15.495 0.929 -3.510 1.00 97.69 86 ASP A CA 1
ATOM 697 C C . ASP A 1 86 ? -15.008 2.370 -3.327 1.00 97.69 86 ASP A C 1
ATOM 699 O O . ASP A 1 86 ? -14.654 3.042 -4.304 1.00 97.69 86 ASP A O 1
ATOM 703 N N . LEU A 1 87 ? -14.890 2.830 -2.076 1.00 98.00 87 LEU A N 1
ATOM 704 C CA . LEU A 1 87 ? -14.262 4.114 -1.757 1.00 98.00 87 LEU A CA 1
ATOM 705 C C . LEU A 1 87 ? -12.796 4.146 -2.201 1.00 98.00 87 LEU A C 1
ATOM 707 O O . LEU A 1 87 ? -12.360 5.124 -2.811 1.00 98.00 87 LEU A O 1
ATOM 711 N N . LYS A 1 88 ? -12.036 3.075 -1.942 1.00 97.56 88 LYS A N 1
ATOM 712 C CA . LYS A 1 88 ? -10.631 2.978 -2.355 1.00 97.56 88 LYS A CA 1
ATOM 713 C C . LYS A 1 88 ? -10.492 2.958 -3.878 1.00 97.56 88 LYS A C 1
ATOM 715 O O . LYS A 1 88 ? -9.686 3.708 -4.419 1.00 97.56 88 LYS A O 1
ATOM 720 N N . LYS A 1 89 ? -11.322 2.180 -4.575 1.00 97.56 89 LYS A N 1
ATOM 721 C CA . LYS A 1 89 ? -11.361 2.124 -6.043 1.00 97.56 89 LYS A CA 1
ATOM 722 C C . LYS A 1 89 ? -11.695 3.485 -6.654 1.00 97.56 89 LYS A C 1
ATOM 724 O O . LYS A 1 89 ? -11.065 3.888 -7.631 1.00 97.56 89 LYS A O 1
ATOM 729 N N . SER A 1 90 ? -12.650 4.204 -6.065 1.00 97.75 90 SER A N 1
ATOM 730 C CA . SER A 1 90 ? -13.006 5.564 -6.479 1.00 97.75 90 SER A CA 1
ATOM 731 C C . SER A 1 90 ? -11.837 6.525 -6.273 1.00 97.75 90 SER A C 1
ATOM 733 O O . SER A 1 90 ? -11.474 7.252 -7.194 1.00 97.75 90 SER A O 1
ATOM 735 N N . LEU A 1 91 ? -11.192 6.484 -5.104 1.00 97.81 91 LEU A N 1
ATOM 736 C CA . LEU A 1 91 ? -10.005 7.289 -4.813 1.00 97.81 91 LEU A CA 1
ATOM 737 C C . LEU A 1 91 ? -8.869 7.018 -5.814 1.00 97.81 91 LEU A C 1
ATOM 739 O O . LEU A 1 91 ? -8.302 7.960 -6.358 1.00 97.81 91 LEU A O 1
ATOM 743 N N . ASP A 1 92 ? -8.582 5.751 -6.116 1.00 95.81 92 ASP A N 1
ATOM 744 C CA . ASP A 1 92 ? -7.542 5.359 -7.080 1.00 95.81 92 ASP A CA 1
ATOM 745 C C . ASP A 1 92 ? -7.895 5.764 -8.520 1.00 95.81 92 ASP A C 1
ATOM 747 O O . ASP A 1 92 ? -7.017 6.029 -9.343 1.00 95.81 92 ASP A O 1
ATOM 751 N N . HIS A 1 93 ? -9.183 5.809 -8.862 1.00 97.12 93 HIS A N 1
ATOM 752 C CA . HIS A 1 93 ? -9.640 6.358 -10.135 1.00 97.12 93 HIS A CA 1
ATOM 753 C C . HIS A 1 93 ? -9.386 7.870 -10.209 1.00 97.12 93 HIS A C 1
ATOM 755 O O . HIS A 1 93 ? -8.681 8.312 -11.114 1.00 97.12 93 HIS A O 1
ATOM 761 N N . TYR A 1 94 ? -9.873 8.653 -9.241 1.00 96.44 94 TYR A N 1
ATOM 762 C CA . TYR A 1 94 ? -9.694 10.111 -9.252 1.00 96.44 94 TYR A CA 1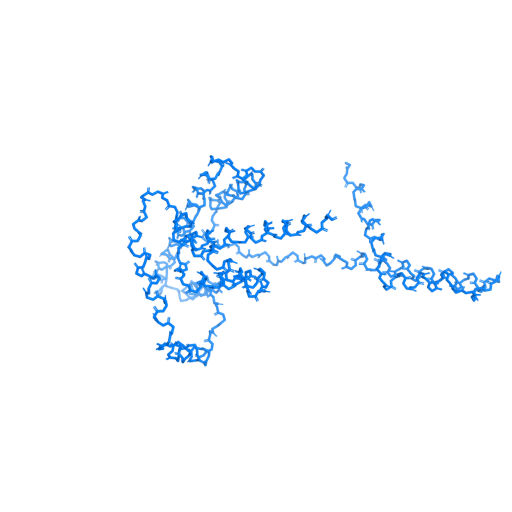
ATOM 763 C C . TYR A 1 94 ? -8.236 10.537 -9.099 1.00 96.44 94 TYR A C 1
ATOM 765 O O . TYR A 1 94 ? -7.836 11.518 -9.713 1.00 96.44 94 TYR A O 1
ATOM 773 N N . SER A 1 95 ? -7.424 9.785 -8.356 1.00 92.88 95 SER A N 1
ATOM 774 C CA . SER A 1 95 ? -5.983 10.027 -8.259 1.00 92.88 95 SER A CA 1
ATOM 775 C C . SER A 1 95 ? -5.291 9.893 -9.621 1.00 92.88 95 SER A C 1
ATOM 777 O O . SER A 1 95 ? -4.486 10.750 -9.979 1.00 92.88 95 SER A O 1
ATOM 779 N N . ARG A 1 96 ? -5.658 8.887 -10.428 1.00 94.06 96 ARG A N 1
ATOM 780 C CA . ARG A 1 96 ? -5.136 8.735 -11.798 1.00 94.06 96 ARG A CA 1
ATOM 781 C C . ARG A 1 96 ? -5.615 9.844 -12.733 1.00 94.06 96 ARG A C 1
ATOM 783 O O . ARG A 1 96 ? -4.824 10.359 -13.510 1.00 94.06 96 ARG A O 1
ATOM 790 N N . VAL A 1 97 ? -6.889 10.230 -12.649 1.00 95.44 97 VAL A N 1
ATOM 791 C CA . VAL A 1 97 ? -7.441 11.329 -13.464 1.00 95.44 97 VAL A CA 1
ATOM 792 C C . VAL A 1 97 ? -6.783 12.665 -13.099 1.00 95.44 97 VAL A C 1
ATOM 794 O O . VAL A 1 97 ? -6.472 13.459 -13.985 1.00 95.44 97 VAL A O 1
ATOM 797 N N . LEU A 1 98 ? -6.528 12.894 -11.808 1.00 91.12 98 LEU A N 1
ATOM 798 C CA . LEU A 1 98 ? -5.828 14.074 -11.309 1.00 91.12 98 LEU A CA 1
ATOM 799 C C . LEU A 1 98 ? -4.369 14.115 -11.778 1.00 91.12 98 LEU A C 1
ATOM 801 O O . LEU A 1 98 ? -3.895 15.186 -12.134 1.00 91.12 98 LEU A O 1
ATOM 805 N N . ALA A 1 99 ? -3.682 12.971 -11.841 1.00 86.69 99 ALA A N 1
ATOM 806 C CA . ALA A 1 99 ? -2.320 12.900 -12.375 1.00 86.69 99 ALA A CA 1
ATOM 807 C C . ALA A 1 99 ? -2.238 13.348 -13.847 1.00 86.69 99 ALA A C 1
ATOM 809 O O . ALA A 1 99 ? -1.236 13.921 -14.255 1.00 86.69 99 ALA A O 1
ATOM 810 N N . LEU A 1 100 ? -3.304 13.138 -14.628 1.00 91.44 100 LEU A N 1
ATOM 811 C CA . LEU A 1 100 ? -3.404 13.629 -16.008 1.00 91.44 100 LEU A CA 1
ATOM 812 C C . LEU A 1 100 ? -3.800 15.114 -16.092 1.00 91.44 100 LEU A C 1
ATOM 814 O O . LEU A 1 100 ? -3.565 15.746 -17.114 1.00 91.44 100 LEU A O 1
ATOM 818 N N . ASN A 1 101 ? -4.421 15.670 -15.045 1.00 93.56 101 ASN A N 1
ATOM 819 C CA . ASN A 1 101 ? -4.978 17.029 -15.026 1.00 93.56 101 ASN A CA 1
ATOM 820 C C . ASN A 1 101 ? -4.675 17.749 -13.695 1.00 93.56 101 ASN A C 1
ATOM 822 O O . ASN A 1 101 ? -5.603 18.077 -12.944 1.00 93.56 101 ASN A O 1
ATOM 826 N N . PRO A 1 102 ? -3.398 18.019 -13.372 1.00 88.88 102 PRO A N 1
ATOM 827 C CA . PRO A 1 102 ? -2.985 18.442 -12.029 1.00 88.88 102 PRO A CA 1
ATOM 828 C C . PRO A 1 102 ? -3.564 19.798 -11.594 1.00 88.88 102 PRO A C 1
ATOM 830 O O . PRO A 1 102 ? -3.797 20.036 -10.405 1.00 88.88 102 PRO A O 1
ATOM 833 N N . PHE A 1 103 ? -3.847 20.691 -12.544 1.00 93.50 103 PHE A N 1
ATOM 834 C CA . PHE A 1 103 ? -4.327 22.044 -12.252 1.00 93.50 103 PHE A CA 1
ATOM 835 C C . PHE A 1 103 ? -5.839 22.132 -12.026 1.00 93.50 103 PHE A C 1
ATOM 837 O O . PHE A 1 103 ? -6.316 23.127 -11.469 1.00 93.50 103 PHE A O 1
ATOM 844 N N . ASN A 1 104 ? -6.598 21.085 -12.360 1.00 96.12 104 ASN A N 1
ATOM 845 C CA . ASN A 1 104 ? -8.044 21.078 -12.181 1.00 96.12 104 ASN A CA 1
ATOM 846 C C . ASN A 1 104 ? -8.401 21.143 -10.678 1.00 96.12 104 ASN A C 1
ATOM 848 O O . ASN A 1 104 ? -8.117 20.229 -9.897 1.00 96.12 104 ASN A O 1
ATOM 852 N N . LYS A 1 105 ? -8.996 22.265 -10.252 1.00 96.44 105 LYS A N 1
ATOM 853 C CA . LYS A 1 105 ? -9.340 22.532 -8.844 1.00 96.44 105 LYS A CA 1
ATOM 854 C C . LYS A 1 105 ? -10.431 21.590 -8.326 1.00 96.44 105 LYS A C 1
ATOM 856 O O . LYS A 1 105 ? -10.328 21.115 -7.196 1.00 96.44 105 LYS A O 1
ATOM 861 N N . GLU A 1 106 ? -11.424 21.272 -9.150 1.00 97.50 106 GLU A N 1
ATOM 862 C CA . GLU A 1 106 ? -12.536 20.395 -8.774 1.00 97.50 106 GLU A CA 1
ATOM 863 C C . GLU A 1 106 ? -12.065 18.959 -8.537 1.00 97.50 106 GLU A C 1
ATOM 865 O O . GLU A 1 106 ? -12.414 18.347 -7.526 1.00 97.50 106 GLU A O 1
ATOM 870 N N . LEU A 1 107 ? -11.202 18.434 -9.416 1.00 95.31 107 LEU A N 1
ATOM 871 C CA . LEU A 1 107 ? -10.619 17.099 -9.253 1.00 95.31 107 LEU A CA 1
ATOM 872 C C . LEU A 1 107 ? -9.780 16.994 -7.976 1.00 95.31 107 LEU A C 1
ATOM 874 O O . LEU A 1 107 ? -9.877 15.993 -7.262 1.00 95.31 107 LEU A O 1
ATOM 878 N N . ARG A 1 108 ? -9.007 18.037 -7.646 1.00 94.56 108 ARG A N 1
ATOM 879 C CA . ARG A 1 108 ? -8.249 18.106 -6.386 1.00 94.56 108 ARG A CA 1
ATOM 880 C C . ARG A 1 108 ? -9.172 18.077 -5.173 1.00 94.56 108 ARG A C 1
ATOM 882 O O . ARG A 1 108 ? -8.967 17.250 -4.283 1.00 94.56 108 ARG A O 1
ATOM 889 N N . ALA A 1 109 ? -10.202 18.923 -5.155 1.00 95.88 109 ALA A N 1
ATOM 890 C CA . ALA A 1 109 ? -11.178 18.967 -4.067 1.00 95.88 109 ALA A CA 1
ATOM 891 C C . ALA A 1 109 ? -11.899 17.619 -3.896 1.00 95.88 109 ALA A C 1
ATOM 893 O O . ALA A 1 109 ? -12.018 17.107 -2.781 1.00 95.88 109 ALA A O 1
ATOM 894 N N . LYS A 1 110 ? -12.305 16.993 -5.005 1.00 97.38 110 LYS A N 1
ATOM 895 C CA . LYS A 1 110 ? -12.980 15.691 -5.009 1.00 97.38 110 LYS A CA 1
ATOM 896 C C . LYS A 1 110 ? -12.080 14.563 -4.509 1.00 97.38 110 LYS A C 1
ATOM 898 O O . LYS A 1 110 ? -12.503 13.769 -3.669 1.00 97.38 110 LYS A O 1
ATOM 903 N N . CYS A 1 111 ? -10.835 14.508 -4.979 1.00 96.75 111 CYS A N 1
ATOM 904 C CA . CYS A 1 111 ? -9.846 13.529 -4.527 1.00 96.75 111 CYS A CA 1
ATOM 905 C C . CYS A 1 111 ? -9.545 13.693 -3.028 1.00 96.75 111 CYS A C 1
ATOM 907 O O . CYS A 1 111 ? -9.513 12.708 -2.288 1.00 96.75 111 CYS A O 1
ATOM 909 N N . PHE A 1 112 ? -9.407 14.936 -2.556 1.00 95.62 112 PHE A N 1
ATOM 910 C CA . PHE A 1 112 ? -9.219 15.245 -1.139 1.00 95.62 112 PHE A CA 1
ATOM 911 C C . PHE A 1 112 ? -10.410 14.787 -0.286 1.00 95.62 112 PHE A C 1
ATOM 913 O O . PHE A 1 112 ? -10.224 14.073 0.702 1.00 95.62 112 PHE A O 1
ATOM 920 N N . HIS A 1 113 ? -11.637 15.124 -0.693 1.00 97.62 113 HIS A N 1
ATOM 921 C CA . HIS A 1 113 ? -12.843 14.712 0.023 1.00 97.62 113 HIS A CA 1
ATOM 922 C C . HIS A 1 113 ? -12.977 13.183 0.087 1.00 97.62 113 HIS A C 1
ATOM 924 O O . HIS A 1 113 ? -13.213 12.631 1.161 1.00 97.62 113 HIS A O 1
ATOM 930 N N . LEU A 1 114 ? -12.748 12.480 -1.029 1.00 97.44 114 LEU A N 1
ATOM 931 C CA . LEU A 1 114 ? -12.754 11.013 -1.064 1.00 97.44 114 LEU A CA 1
ATOM 932 C C . LEU A 1 114 ? -11.693 10.403 -0.148 1.00 97.44 114 LEU A C 1
ATOM 934 O O . LEU A 1 114 ? -11.984 9.433 0.551 1.00 97.44 114 LEU A O 1
ATOM 938 N N . SER A 1 115 ? -10.488 10.974 -0.114 1.00 97.25 115 SER A N 1
ATOM 939 C CA . SER A 1 115 ? -9.416 10.527 0.780 1.00 97.25 115 SER A CA 1
ATOM 940 C C . SER A 1 115 ? -9.825 10.658 2.250 1.00 97.25 115 SER A C 1
ATOM 942 O O . SER A 1 115 ? -9.734 9.690 3.014 1.00 97.25 115 SER A O 1
ATOM 944 N N . LYS A 1 116 ? -10.369 11.821 2.637 1.00 97.62 116 LYS A N 1
ATOM 945 C CA . LYS A 1 116 ? -10.853 12.088 3.999 1.00 97.62 116 LYS A CA 1
ATOM 946 C C . LYS A 1 116 ? -11.981 11.133 4.393 1.00 97.62 116 LYS A C 1
ATOM 948 O O . LYS A 1 116 ? -11.931 10.530 5.468 1.00 97.62 116 LYS A O 1
ATOM 953 N N . THR A 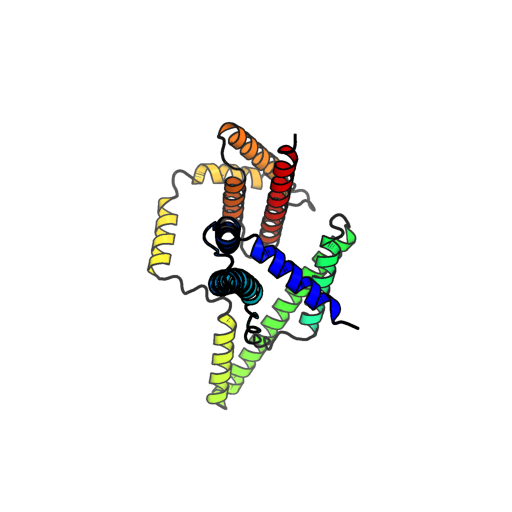1 117 ? -12.960 10.946 3.510 1.00 97.94 117 THR A N 1
ATOM 954 C CA . THR A 1 117 ? -14.091 10.032 3.718 1.00 97.94 117 THR A CA 1
ATOM 955 C C . THR A 1 117 ? -13.616 8.589 3.858 1.00 97.94 117 THR A C 1
ATOM 957 O O . THR A 1 117 ? -13.930 7.944 4.856 1.00 97.94 117 THR A O 1
ATOM 960 N N . TYR A 1 118 ? -12.767 8.102 2.947 1.00 98.06 118 TYR A N 1
ATOM 961 C CA . TYR A 1 118 ? -12.170 6.769 3.043 1.00 98.06 118 TYR A CA 1
ATOM 962 C C . TYR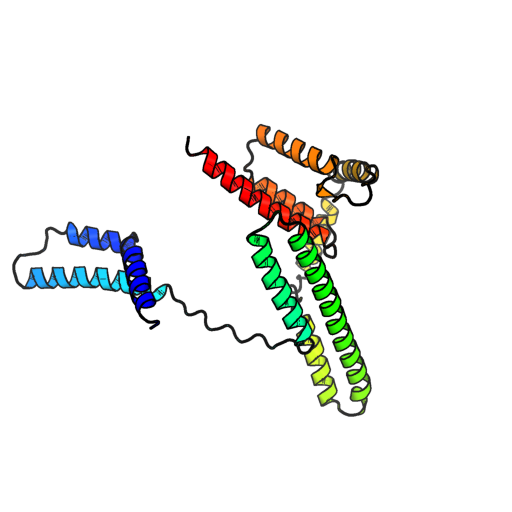 A 1 118 ? -11.431 6.567 4.370 1.00 98.06 118 TYR A C 1
ATOM 964 O O . TYR A 1 118 ? -11.664 5.579 5.066 1.00 98.06 118 TYR A O 1
ATOM 972 N N . ASN A 1 119 ? -10.575 7.513 4.766 1.00 95.94 119 ASN A N 1
ATOM 973 C CA . ASN A 1 119 ? -9.810 7.416 6.007 1.00 95.94 119 ASN A CA 1
ATOM 974 C C . ASN A 1 119 ? -10.711 7.400 7.248 1.00 95.94 119 ASN A C 1
ATOM 976 O O . ASN A 1 119 ? -10.476 6.589 8.152 1.00 95.94 119 ASN A O 1
ATOM 980 N N . LYS A 1 120 ? -11.737 8.258 7.291 1.00 97.44 120 LYS A N 1
ATOM 981 C CA . LYS A 1 120 ? -12.722 8.306 8.380 1.00 97.44 120 LYS A CA 1
ATOM 982 C C . LYS A 1 120 ? -13.461 6.974 8.493 1.00 97.44 120 LYS A C 1
ATOM 984 O O . LYS A 1 120 ? -13.396 6.339 9.546 1.00 97.44 120 LYS A O 1
ATOM 989 N N . THR A 1 121 ? -14.064 6.506 7.402 1.00 97.50 121 THR A N 1
ATOM 990 C CA . THR A 1 121 ? -14.831 5.254 7.384 1.00 97.50 121 THR A CA 1
ATOM 991 C C . THR A 1 121 ? -13.951 4.046 7.694 1.00 97.50 121 THR A C 1
ATOM 993 O O . THR A 1 121 ? -14.361 3.152 8.430 1.00 97.50 121 THR A O 1
ATOM 996 N N . ARG A 1 122 ? -12.705 4.023 7.205 1.00 97.00 122 ARG A N 1
ATOM 997 C CA . ARG A 1 122 ? -11.744 2.950 7.500 1.00 97.00 122 ARG A CA 1
ATOM 998 C C . ARG A 1 122 ? -11.437 2.872 8.993 1.00 97.00 122 ARG A C 1
ATOM 1000 O O . ARG A 1 122 ? -11.449 1.783 9.564 1.00 97.00 122 ARG A O 1
ATOM 1007 N N . LYS A 1 123 ? -11.154 4.017 9.627 1.00 94.94 123 LYS A N 1
ATOM 1008 C CA . LYS A 1 123 ? -10.892 4.094 11.074 1.00 94.94 123 LYS A CA 1
ATOM 1009 C C . LYS A 1 123 ? -12.122 3.658 11.870 1.00 94.94 123 LYS A C 1
ATOM 1011 O O . LYS A 1 123 ? -11.983 2.871 12.799 1.00 94.94 123 LYS A O 1
ATOM 1016 N N . GLU A 1 124 ? -13.305 4.125 11.489 1.00 97.00 124 GLU A N 1
ATOM 1017 C CA . GLU A 1 124 ? -14.572 3.773 12.134 1.00 97.00 124 GLU A CA 1
ATOM 1018 C C . GLU A 1 124 ? -14.871 2.270 12.055 1.00 97.00 124 GLU A C 1
ATOM 1020 O O . GLU A 1 124 ? -15.070 1.633 13.087 1.00 97.00 124 GLU A O 1
ATOM 1025 N N . LYS A 1 125 ? -14.813 1.668 10.860 1.00 96.62 125 LYS A N 1
ATOM 1026 C CA . LYS A 1 125 ? -15.043 0.224 10.676 1.00 96.62 125 LYS A CA 1
ATOM 1027 C C . LYS A 1 125 ? -14.043 -0.621 11.455 1.00 96.62 125 LYS A C 1
ATOM 1029 O O . LYS A 1 125 ? -14.444 -1.601 12.079 1.00 96.62 125 LYS A O 1
ATOM 1034 N N . ARG A 1 126 ? -12.769 -0.212 11.487 1.00 95.06 126 ARG A N 1
ATOM 1035 C CA . ARG A 1 126 ? -11.758 -0.860 12.331 1.00 95.06 126 ARG A CA 1
ATOM 1036 C C . ARG A 1 126 ? -12.152 -0.781 13.809 1.00 95.06 126 ARG A C 1
ATOM 1038 O O . ARG A 1 126 ? -12.197 -1.816 14.461 1.00 95.06 126 ARG A O 1
ATOM 1045 N N . ARG A 1 127 ? -12.475 0.406 14.338 1.00 95.31 127 ARG A N 1
ATOM 1046 C CA . ARG A 1 127 ? -12.877 0.575 15.751 1.00 95.31 127 ARG A CA 1
ATOM 1047 C C . ARG A 1 127 ? -14.099 -0.265 16.108 1.00 95.31 127 ARG A C 1
ATOM 1049 O O . ARG A 1 127 ? -14.076 -0.933 17.135 1.00 95.31 127 ARG A O 1
ATOM 1056 N N . ASN A 1 128 ? -15.126 -0.256 15.261 1.00 96.62 128 ASN A N 1
ATOM 1057 C CA . ASN A 1 128 ? -16.348 -1.026 15.490 1.00 96.62 128 ASN A CA 1
ATOM 1058 C C . ASN A 1 128 ? -16.045 -2.526 15.536 1.00 96.62 128 ASN A C 1
ATOM 1060 O O . ASN A 1 128 ? -16.434 -3.188 16.485 1.00 96.62 128 ASN A O 1
ATOM 1064 N N . TYR A 1 129 ? -15.235 -3.032 14.603 1.00 96.19 129 TYR A N 1
ATOM 1065 C CA . TYR A 1 129 ? -14.800 -4.427 14.625 1.00 96.19 129 TYR A CA 1
ATOM 1066 C C . TYR A 1 129 ? -14.063 -4.807 15.919 1.00 96.19 129 TYR A C 1
ATOM 1068 O O . TYR A 1 129 ? -14.356 -5.840 16.516 1.00 96.19 129 TYR A O 1
ATOM 1076 N N . PHE A 1 130 ? -13.133 -3.970 16.392 1.00 94.44 130 PHE A N 1
ATOM 1077 C CA . PHE A 1 130 ? -12.453 -4.221 17.667 1.00 94.44 130 PHE A CA 1
ATOM 1078 C C . PHE A 1 130 ? -13.414 -4.163 18.856 1.00 94.44 130 PHE A C 1
ATOM 1080 O O . PHE A 1 130 ? -13.334 -5.011 19.742 1.00 94.44 130 PHE A O 1
ATOM 1087 N N . LYS A 1 131 ? -14.345 -3.205 18.867 1.00 96.06 131 LYS A N 1
ATOM 1088 C CA . LYS A 1 131 ? -15.391 -3.112 19.891 1.00 96.06 131 LYS A CA 1
ATOM 1089 C C . LYS A 1 131 ? -16.228 -4.394 19.930 1.00 96.06 131 LYS A C 1
ATOM 1091 O O . LYS A 1 131 ? -16.427 -4.950 21.007 1.00 96.06 131 LYS A O 1
ATOM 1096 N N . ASP A 1 132 ? -16.629 -4.903 18.769 1.00 96.75 132 ASP A N 1
ATOM 1097 C CA . ASP A 1 132 ? -17.404 -6.139 18.642 1.00 96.75 132 ASP A CA 1
ATOM 1098 C C . ASP A 1 132 ? -16.607 -7.361 19.115 1.00 96.75 132 ASP A C 1
ATOM 1100 O O . ASP A 1 132 ? -17.146 -8.215 19.820 1.00 96.75 132 ASP A O 1
ATOM 1104 N N . LEU A 1 133 ? -15.311 -7.440 18.789 1.00 95.94 133 LEU A N 1
ATOM 1105 C CA . LEU A 1 133 ? -14.434 -8.494 19.308 1.00 95.94 133 LEU A CA 1
ATOM 1106 C C . LEU A 1 133 ? -14.319 -8.448 20.832 1.00 95.94 133 LEU A C 1
ATOM 1108 O O . LEU A 1 133 ? -14.349 -9.502 21.460 1.00 95.94 133 LEU A O 1
ATOM 1112 N N . MET A 1 134 ? -14.230 -7.262 21.437 1.00 95.00 134 MET A N 1
ATOM 1113 C CA . MET A 1 134 ? -14.160 -7.122 22.897 1.00 95.00 134 MET A CA 1
ATOM 1114 C C . MET A 1 134 ? -15.459 -7.558 23.578 1.00 95.00 134 MET A C 1
ATOM 1116 O O . MET A 1 134 ? -15.415 -8.214 24.618 1.00 95.00 134 MET A O 1
ATOM 1120 N N . VAL A 1 135 ? -16.615 -7.248 22.984 1.00 96.25 135 VAL A N 1
ATOM 1121 C CA . VAL A 1 135 ? -17.912 -7.745 23.470 1.00 96.25 135 VAL A CA 1
ATOM 1122 C C . VAL A 1 135 ? -17.972 -9.272 23.364 1.00 96.25 135 VAL A C 1
ATOM 1124 O O . VAL A 1 135 ? -18.302 -9.941 24.342 1.00 96.25 135 VAL A O 1
ATOM 1127 N N . LYS A 1 136 ? -17.573 -9.844 22.219 1.00 95.88 136 LYS A N 1
ATOM 1128 C CA . LYS A 1 136 ? -17.503 -11.304 22.041 1.00 95.88 136 LYS A CA 1
ATOM 1129 C C . LYS A 1 136 ? -16.559 -11.958 23.045 1.00 95.88 136 LYS A C 1
ATOM 1131 O O . LYS A 1 136 ? -16.913 -12.984 23.617 1.00 95.88 136 LYS A O 1
ATOM 1136 N N . LEU A 1 137 ? -15.395 -11.362 23.295 1.00 95.69 137 LEU A N 1
ATOM 1137 C CA . LEU A 1 137 ? -14.409 -11.865 24.249 1.00 95.69 137 LEU A CA 1
ATOM 1138 C C . LEU A 1 137 ? -14.993 -11.946 25.667 1.00 95.69 137 LEU A C 1
ATOM 1140 O O . LEU A 1 137 ? -14.857 -12.980 26.318 1.00 95.69 137 LEU A O 1
ATOM 1144 N N . LYS A 1 138 ? -15.693 -10.892 26.115 1.00 94.88 138 LYS A N 1
ATOM 1145 C CA . LYS A 1 138 ? -16.362 -10.856 27.426 1.00 94.88 138 LYS A CA 1
ATOM 1146 C C . LYS A 1 138 ? -17.441 -11.928 27.561 1.00 94.88 138 LYS A C 1
ATOM 1148 O O . LYS A 1 138 ? -17.514 -12.571 28.598 1.00 94.88 138 LYS A O 1
ATOM 1153 N N . ASN A 1 139 ? -18.231 -12.148 26.513 1.00 96.19 139 ASN A N 1
ATOM 1154 C CA . ASN A 1 139 ? -19.310 -13.140 26.539 1.00 96.19 139 ASN A CA 1
ATOM 1155 C C . ASN A 1 139 ? -18.783 -14.585 26.443 1.00 96.19 139 ASN A C 1
ATOM 1157 O O . ASN A 1 139 ? -19.399 -15.517 26.954 1.00 96.19 139 ASN A O 1
ATOM 1161 N N . THR A 1 140 ? -17.638 -14.785 25.785 1.00 96.00 140 THR A N 1
ATOM 1162 C CA . THR A 1 140 ? -17.087 -16.123 25.508 1.00 96.00 140 THR A CA 1
ATOM 1163 C C . THR A 1 140 ? -16.216 -16.655 26.648 1.00 96.00 140 THR A C 1
ATOM 1165 O O . THR A 1 140 ? -16.082 -17.871 26.778 1.00 96.00 140 THR A O 1
ATOM 1168 N N . SER A 1 141 ? -15.660 -15.779 27.495 1.00 88.69 141 SER A N 1
ATOM 1169 C CA . SER A 1 141 ? -14.713 -16.149 28.561 1.00 88.69 141 SER A CA 1
ATOM 1170 C C . SER A 1 141 ? -15.253 -17.206 29.530 1.00 88.69 141 SER A C 1
ATOM 1172 O O . SER A 1 141 ? -14.489 -18.047 29.989 1.00 88.69 141 SER A O 1
ATOM 1174 N N . GLN A 1 142 ? -16.560 -17.195 29.803 1.00 91.19 142 GLN A N 1
ATOM 1175 C CA . GLN A 1 142 ? -17.202 -18.134 30.728 1.00 91.19 142 GLN A CA 1
ATOM 1176 C C . GLN A 1 142 ? -17.741 -19.395 30.039 1.00 91.19 142 GLN A C 1
ATOM 1178 O O . GLN A 1 142 ? -17.899 -20.423 30.686 1.00 91.19 142 GLN A O 1
ATOM 1183 N N . SER A 1 143 ? -18.017 -19.329 28.732 1.00 95.38 143 SER A N 1
ATOM 1184 C CA . SER A 1 143 ? -18.775 -20.374 28.027 1.00 95.38 143 SER A CA 1
ATOM 1185 C C . SER A 1 143 ? -17.888 -21.342 27.243 1.00 95.38 143 SER A C 1
ATOM 1187 O O . SER A 1 143 ? -18.187 -22.530 27.165 1.00 95.38 143 SER A O 1
ATOM 1189 N N . ASN A 1 144 ? -16.816 -20.848 26.605 1.00 96.75 144 ASN A N 1
ATOM 1190 C CA . ASN A 1 144 ? -15.981 -21.670 25.727 1.00 96.75 144 ASN A CA 1
ATOM 1191 C C . ASN A 1 144 ? -14.523 -21.167 25.677 1.00 96.75 144 ASN A C 1
ATOM 1193 O O . ASN A 1 144 ? -14.224 -20.208 24.955 1.00 96.75 144 ASN A O 1
ATOM 1197 N N . PRO A 1 145 ? -13.582 -21.840 26.365 1.00 93.94 145 PRO A N 1
ATOM 1198 C CA . PRO A 1 145 ? -12.191 -21.398 26.420 1.00 93.94 145 PRO A CA 1
ATOM 1199 C C . PRO A 1 145 ? -11.492 -21.447 25.053 1.00 93.94 145 PRO A C 1
ATOM 1201 O O . PRO A 1 145 ? -10.617 -20.626 24.787 1.00 93.94 145 PRO A O 1
ATOM 1204 N N . LYS A 1 146 ? -11.881 -22.355 24.146 1.00 96.31 146 LYS A N 1
ATOM 1205 C CA . LYS A 1 146 ? -11.262 -22.454 22.813 1.00 96.31 146 LYS A CA 1
ATOM 1206 C C . LYS A 1 146 ? -11.591 -21.234 21.954 1.00 96.31 146 LYS A C 1
ATOM 1208 O O . LYS A 1 146 ? -10.690 -20.587 21.429 1.00 96.31 146 LYS A O 1
ATOM 1213 N N . ALA A 1 147 ? -12.872 -20.877 21.880 1.00 95.25 147 ALA A N 1
ATOM 1214 C CA . ALA A 1 147 ? -13.321 -19.707 21.128 1.00 95.25 147 ALA A CA 1
ATOM 1215 C C . ALA A 1 147 ? -12.735 -18.398 21.693 1.00 95.25 147 ALA A C 1
ATOM 1217 O O . ALA A 1 147 ? -12.421 -17.479 20.937 1.00 95.25 147 ALA A O 1
ATOM 1218 N N . PHE A 1 148 ? -12.519 -18.328 23.010 1.00 95.81 148 PHE A N 1
ATOM 1219 C CA . PHE A 1 148 ? -11.812 -17.217 23.646 1.00 95.81 148 PHE A CA 1
ATOM 1220 C C . PHE A 1 148 ? -10.376 -17.069 23.114 1.00 95.81 148 PHE A C 1
ATOM 1222 O O . PHE A 1 148 ? -9.983 -15.980 22.685 1.00 95.81 148 PHE A O 1
ATOM 1229 N N . TRP A 1 149 ? -9.606 -18.162 23.077 1.00 95.75 149 TRP A N 1
ATOM 1230 C CA . TRP A 1 149 ? -8.238 -18.140 22.553 1.00 95.75 149 TRP A CA 1
ATOM 1231 C C . TRP A 1 149 ? -8.179 -17.811 21.060 1.00 95.75 149 TRP A C 1
ATOM 1233 O O . TRP A 1 149 ? -7.291 -17.067 20.642 1.00 95.75 149 TRP A O 1
ATOM 1243 N N . ASP A 1 150 ? -9.144 -18.273 20.264 1.00 95.38 150 ASP A N 1
ATOM 1244 C CA . ASP A 1 150 ? -9.240 -17.924 18.841 1.00 95.38 150 ASP A CA 1
ATOM 1245 C C . ASP A 1 150 ? -9.445 -16.411 18.632 1.00 95.38 150 ASP A C 1
ATOM 1247 O O . ASP A 1 150 ? -8.805 -15.797 17.766 1.00 95.38 150 ASP A O 1
ATOM 1251 N N . ILE A 1 151 ? -10.273 -15.772 19.467 1.00 94.81 151 ILE A N 1
ATOM 1252 C CA . ILE A 1 151 ? -10.462 -14.312 19.453 1.00 94.81 151 ILE A CA 1
ATOM 1253 C C . ILE A 1 151 ? -9.162 -13.598 19.848 1.00 94.81 151 ILE A C 1
ATOM 1255 O O . ILE A 1 151 ? -8.755 -12.656 19.163 1.00 94.81 151 ILE A O 1
ATOM 1259 N N . ILE A 1 152 ? -8.467 -14.057 20.895 1.00 93.38 152 ILE A N 1
ATOM 1260 C CA . ILE A 1 152 ? -7.172 -13.484 21.302 1.00 93.38 152 ILE A CA 1
ATOM 1261 C C . ILE A 1 152 ? -6.127 -13.612 20.191 1.00 93.38 152 ILE A C 1
ATOM 1263 O O . ILE A 1 152 ? -5.412 -12.651 19.902 1.00 93.38 152 ILE A O 1
ATOM 1267 N N . ASN A 1 153 ? -6.042 -14.767 19.536 1.00 92.69 153 ASN A N 1
ATOM 1268 C CA . ASN A 1 153 ? -5.111 -14.983 18.430 1.00 92.69 153 ASN A CA 1
ATOM 1269 C C . ASN A 1 153 ? -5.438 -14.080 17.235 1.00 92.69 153 ASN A C 1
ATOM 1271 O O . ASN A 1 153 ? -4.531 -13.542 16.592 1.00 92.69 153 ASN A O 1
ATOM 1275 N N . THR A 1 154 ? -6.726 -13.839 16.980 1.00 91.44 154 THR A N 1
ATOM 1276 C CA . THR A 1 154 ? -7.182 -12.879 15.966 1.00 91.44 154 THR A CA 1
ATOM 1277 C C . THR A 1 154 ? -6.761 -11.448 16.315 1.00 91.44 154 THR A C 1
ATOM 1279 O O . THR A 1 154 ? -6.252 -10.738 15.446 1.00 91.44 154 THR A O 1
ATOM 1282 N N . LEU A 1 155 ? -6.901 -11.034 17.581 1.00 89.69 155 LEU A N 1
ATOM 1283 C CA . LEU A 1 155 ? -6.451 -9.722 18.064 1.00 89.69 155 LEU A CA 1
ATOM 1284 C C . LEU A 1 155 ? -4.931 -9.562 17.910 1.00 89.69 155 LEU A C 1
ATOM 1286 O O . LEU A 1 155 ? -4.481 -8.608 17.275 1.00 89.69 155 LEU A O 1
ATOM 1290 N N . LYS A 1 156 ? -4.141 -10.540 18.375 1.00 88.19 156 LYS A N 1
ATOM 1291 C CA . LYS A 1 156 ? -2.668 -10.529 18.267 1.00 88.19 156 LYS A CA 1
ATOM 1292 C C . LYS A 1 156 ? -2.174 -10.460 16.820 1.00 88.19 156 LYS A C 1
ATOM 1294 O O . LYS A 1 156 ? -1.192 -9.776 16.540 1.00 88.19 156 LYS A O 1
ATOM 1299 N N . SER A 1 157 ? -2.852 -11.150 15.902 1.00 82.75 157 SER A N 1
ATOM 1300 C CA . SER A 1 157 ? -2.495 -11.149 14.475 1.00 82.75 157 SER A CA 1
ATOM 1301 C C . SER A 1 157 ? -2.819 -9.816 13.792 1.00 82.75 157 SER A C 1
ATOM 1303 O O . SER A 1 157 ? -2.180 -9.451 12.809 1.00 82.75 157 SER A O 1
ATOM 1305 N N . SER A 1 158 ? -3.810 -9.075 14.300 1.00 75.81 158 SER A N 1
ATOM 1306 C CA . SER A 1 158 ? -4.262 -7.820 13.690 1.00 75.81 158 SER A CA 1
ATOM 1307 C C . SER A 1 158 ? -3.324 -6.630 13.932 1.00 75.81 158 SER A C 1
ATOM 1309 O O . SER A 1 158 ? -3.279 -5.725 13.097 1.00 75.81 158 SER A O 1
ATOM 1311 N N . ASP A 1 159 ? -2.535 -6.660 15.010 1.00 67.62 159 ASP A N 1
ATOM 1312 C CA . ASP A 1 159 ? -1.552 -5.618 15.344 1.00 67.62 159 ASP A CA 1
ATOM 1313 C C . ASP A 1 159 ? -0.150 -5.897 14.777 1.00 67.62 159 ASP A C 1
ATOM 1315 O O . ASP A 1 159 ? 0.709 -5.018 14.778 1.00 67.62 159 ASP A O 1
ATOM 1319 N N . GLN A 1 160 ? 0.088 -7.087 14.209 1.00 63.78 160 GLN A N 1
ATOM 1320 C CA . GLN A 1 160 ? 1.383 -7.429 13.607 1.00 63.78 160 GLN A CA 1
ATOM 1321 C C . GLN A 1 160 ? 1.761 -6.576 12.391 1.00 63.78 160 GLN A C 1
ATOM 1323 O O . GLN A 1 160 ? 2.941 -6.501 12.069 1.00 63.78 160 GLN A O 1
ATOM 1328 N N . GLU A 1 161 ? 0.815 -5.898 11.735 1.00 61.12 161 GLU A N 1
ATOM 1329 C CA . GLU A 1 161 ? 1.146 -4.985 10.631 1.00 61.12 161 GLU A CA 1
ATOM 1330 C C . GLU A 1 161 ? 1.933 -3.743 11.075 1.00 61.12 161 GLU A C 1
ATOM 1332 O O . GLU A 1 161 ? 2.568 -3.117 10.233 1.00 61.12 161 GLU A O 1
ATOM 1337 N N . ASN A 1 162 ? 1.915 -3.420 12.373 1.00 55.47 162 ASN A N 1
ATOM 1338 C CA . ASN A 1 162 ? 2.680 -2.330 12.982 1.00 55.47 162 ASN A CA 1
ATOM 1339 C C . ASN A 1 162 ? 3.684 -2.838 14.026 1.00 55.47 162 ASN A C 1
ATOM 1341 O O . ASN A 1 162 ? 4.165 -2.050 14.836 1.00 55.47 162 ASN A O 1
ATOM 1345 N N . LYS A 1 163 ? 4.025 -4.135 14.029 1.00 54.03 163 LYS A N 1
ATOM 1346 C CA . LYS A 1 163 ? 5.250 -4.554 14.712 1.00 54.03 163 LYS A CA 1
ATOM 1347 C C . LYS A 1 163 ? 6.420 -4.031 13.889 1.00 54.03 163 LYS A C 1
ATOM 1349 O O . LYS A 1 163 ? 6.995 -4.758 13.082 1.00 54.03 163 LYS A O 1
ATOM 1354 N N . GLU A 1 164 ? 6.743 -2.758 14.097 1.00 58.94 164 GLU A N 1
ATOM 1355 C CA . GLU A 1 164 ? 8.129 -2.316 14.075 1.00 58.94 164 GLU A CA 1
ATOM 1356 C C . GLU A 1 164 ? 8.903 -3.404 14.812 1.00 58.94 164 GLU A C 1
ATOM 1358 O O . GLU A 1 164 ? 8.526 -3.799 15.921 1.00 58.94 164 GLU A O 1
ATOM 1363 N N . SER A 1 165 ? 9.852 -4.018 14.105 1.00 64.06 165 SER A N 1
ATOM 1364 C CA . SER A 1 165 ? 10.800 -4.979 14.662 1.00 64.06 165 SER A CA 1
ATOM 1365 C C . SER A 1 165 ? 11.165 -4.485 16.048 1.00 64.06 165 SER A C 1
ATOM 1367 O O . SER A 1 165 ? 11.682 -3.374 16.127 1.00 64.06 165 SER A O 1
ATOM 1369 N N . GLY A 1 166 ? 10.767 -5.229 17.091 1.00 65.06 166 GLY A N 1
ATOM 1370 C CA . GLY A 1 166 ? 10.835 -4.751 18.469 1.00 65.06 166 GLY A CA 1
ATOM 1371 C C . GLY A 1 166 ? 12.185 -4.094 18.675 1.00 65.06 166 GLY A C 1
ATOM 1372 O O . GLY A 1 166 ? 13.199 -4.775 18.544 1.00 65.06 166 GLY A O 1
ATOM 1373 N N . ILE A 1 167 ? 12.176 -2.766 18.827 1.00 76.62 167 ILE A N 1
ATOM 1374 C CA . ILE A 1 167 ? 13.404 -1.994 18.955 1.00 76.62 167 ILE A CA 1
ATOM 1375 C C . ILE A 1 167 ? 14.090 -2.581 20.173 1.00 76.62 167 ILE A C 1
ATOM 1377 O O . ILE A 1 167 ? 13.495 -2.631 21.254 1.00 76.62 167 ILE A O 1
ATOM 1381 N N . ASP A 1 168 ? 15.285 -3.111 19.953 1.00 87.88 168 ASP A N 1
ATOM 1382 C CA . ASP A 1 168 ? 16.028 -3.749 21.016 1.00 87.88 168 ASP A CA 1
ATOM 1383 C C . ASP A 1 168 ? 16.241 -2.752 22.164 1.00 87.88 168 ASP A C 1
ATOM 1385 O O . ASP A 1 168 ? 16.349 -1.539 21.945 1.00 87.88 168 ASP A O 1
ATOM 1389 N N . ALA A 1 169 ? 16.260 -3.252 23.398 1.00 90.69 169 ALA A N 1
ATOM 1390 C CA . ALA A 1 169 ? 16.387 -2.402 24.578 1.00 90.69 169 ALA A CA 1
ATOM 1391 C C . ALA A 1 169 ? 17.650 -1.524 24.508 1.00 90.69 169 ALA A C 1
ATOM 1393 O O . ALA A 1 169 ? 17.632 -0.377 24.961 1.00 90.69 169 ALA A O 1
ATOM 1394 N N . GLU A 1 170 ? 18.717 -2.024 23.880 1.00 91.69 170 GLU A N 1
ATOM 1395 C CA . GLU A 1 170 ? 19.968 -1.297 23.691 1.00 91.69 170 GLU A CA 1
ATOM 1396 C C . GLU A 1 170 ? 19.834 -0.172 22.657 1.00 91.69 170 GLU A C 1
ATOM 1398 O O . GLU A 1 170 ? 20.343 0.930 22.867 1.00 91.69 170 GLU A O 1
ATOM 1403 N N . SER A 1 171 ? 19.047 -0.392 21.598 1.00 88.38 171 SER A N 1
ATOM 1404 C CA . SER A 1 171 ? 18.707 0.649 20.615 1.00 88.38 171 SER A CA 1
ATOM 1405 C C . SER A 1 171 ? 17.873 1.773 21.242 1.00 88.38 171 SER A C 1
ATOM 1407 O O . SER A 1 171 ? 18.116 2.950 20.971 1.00 88.38 171 SER A O 1
ATOM 1409 N N . TRP A 1 172 ? 16.940 1.433 22.139 1.00 90.31 172 TRP A N 1
ATOM 1410 C CA . TRP A 1 172 ? 16.194 2.423 22.926 1.00 90.31 172 TRP A CA 1
ATOM 1411 C C . TRP A 1 172 ? 17.108 3.235 23.844 1.00 90.31 172 TRP A C 1
ATOM 1413 O O . TRP A 1 172 ? 17.027 4.465 23.874 1.00 90.31 172 TRP A O 1
ATOM 1423 N N . LEU A 1 173 ? 17.994 2.561 24.578 1.00 92.50 173 LEU A N 1
ATOM 1424 C CA . LEU A 1 173 ? 18.943 3.211 25.478 1.00 92.50 173 LEU A CA 1
ATOM 1425 C C . LEU A 1 173 ? 19.869 4.171 24.716 1.00 92.50 173 LEU A C 1
ATOM 1427 O O . LEU A 1 173 ? 20.110 5.287 25.179 1.00 92.50 173 LEU A O 1
ATOM 1431 N N . HIS A 1 174 ? 20.374 3.750 23.555 1.00 93.12 174 HIS A N 1
ATOM 1432 C CA . HIS A 1 174 ? 21.231 4.570 22.702 1.00 93.12 174 HIS A CA 1
ATOM 1433 C C . HIS A 1 174 ? 20.508 5.832 22.229 1.00 93.12 174 HIS A C 1
ATOM 1435 O O . HIS A 1 174 ? 21.020 6.934 22.414 1.00 93.12 174 HIS A O 1
ATOM 1441 N N . HIS A 1 175 ? 19.285 5.682 21.714 1.00 85.31 175 HIS A N 1
ATOM 1442 C CA . HIS A 1 175 ? 18.468 6.806 21.266 1.00 85.31 175 HIS A CA 1
ATOM 1443 C C . HIS A 1 175 ? 18.237 7.836 22.383 1.00 85.31 175 HIS A C 1
ATOM 1445 O O . HIS A 1 175 ? 18.430 9.035 22.183 1.00 85.31 175 HIS A O 1
ATOM 1451 N N . PHE A 1 176 ? 17.896 7.383 23.594 1.00 88.38 176 PHE A N 1
ATOM 1452 C CA . PHE A 1 176 ? 17.717 8.288 24.732 1.00 88.38 176 PHE A CA 1
ATOM 1453 C C . PHE A 1 176 ? 19.025 8.943 25.196 1.00 88.38 176 PHE A C 1
ATOM 1455 O O . PHE A 1 176 ? 19.008 10.096 25.630 1.00 88.38 176 PHE A O 1
ATOM 1462 N N . LYS A 1 177 ? 20.165 8.249 25.096 1.00 88.94 177 LYS A N 1
ATOM 1463 C CA . LYS A 1 177 ? 21.480 8.846 25.373 1.00 88.94 177 LYS A CA 1
ATOM 1464 C C . LYS A 1 177 ? 21.819 9.938 24.361 1.00 88.94 177 LYS A C 1
ATOM 1466 O O . LYS A 1 177 ? 22.241 11.009 24.781 1.00 88.94 177 LYS A O 1
ATOM 1471 N N . GLU A 1 178 ? 21.586 9.709 23.071 1.00 85.06 178 GLU A N 1
ATOM 1472 C CA . GLU A 1 178 ? 21.793 10.719 22.024 1.00 85.06 178 GLU A CA 1
ATOM 1473 C C . GLU A 1 178 ? 20.885 11.941 22.202 1.00 85.06 178 GLU A C 1
ATOM 1475 O O . GLU A 1 178 ? 21.347 13.078 22.111 1.00 85.06 178 GLU A O 1
ATOM 1480 N N . LEU A 1 179 ? 19.607 11.737 22.537 1.00 74.75 179 LEU A N 1
ATOM 1481 C CA . LEU A 1 179 ? 18.697 12.847 22.842 1.00 74.75 179 LEU A CA 1
ATOM 1482 C C . LEU A 1 179 ? 19.199 13.710 24.009 1.00 74.75 179 LEU A C 1
ATOM 1484 O O . LEU A 1 179 ? 19.024 14.929 23.993 1.00 74.75 179 LEU A O 1
ATOM 1488 N N . ASN A 1 180 ? 19.859 13.096 24.993 1.00 75.12 180 ASN A N 1
ATOM 1489 C CA . ASN A 1 180 ? 20.412 13.801 26.146 1.00 75.12 180 ASN A CA 1
ATOM 1490 C C . ASN A 1 180 ? 21.779 14.455 25.882 1.00 75.12 180 ASN A C 1
ATOM 1492 O O . ASN A 1 180 ? 22.129 15.405 26.579 1.00 75.12 180 ASN A O 1
ATOM 1496 N N . THR A 1 181 ? 22.557 14.002 24.894 1.00 76.44 181 THR A N 1
ATOM 1497 C CA . THR A 1 181 ? 23.870 14.599 24.574 1.00 76.44 181 THR A CA 1
ATOM 1498 C C . THR A 1 181 ? 23.779 15.772 23.599 1.00 76.44 181 THR A C 1
ATOM 1500 O O . THR A 1 181 ? 24.653 16.638 23.599 1.00 76.44 181 THR A O 1
ATOM 1503 N N . VAL A 1 182 ? 22.724 15.852 22.782 1.00 58.16 182 VAL A N 1
ATOM 1504 C CA . VAL A 1 182 ? 22.624 16.838 21.687 1.00 58.16 182 VAL A CA 1
ATOM 1505 C C . VAL A 1 182 ? 22.187 18.248 22.140 1.00 58.16 182 VAL A C 1
ATOM 1507 O O . VAL A 1 182 ? 22.285 19.200 21.362 1.00 58.16 182 VAL A O 1
ATOM 1510 N N . ASN A 1 183 ? 21.788 18.460 23.398 1.00 57.66 183 ASN A N 1
ATOM 1511 C CA . ASN A 1 183 ? 21.133 19.708 23.809 1.00 57.66 183 ASN A CA 1
ATOM 1512 C C . ASN A 1 183 ? 21.903 20.565 24.819 1.00 57.66 183 ASN A C 1
ATOM 1514 O O . ASN A 1 183 ? 21.534 20.663 25.980 1.00 57.66 183 ASN A O 1
ATOM 1518 N N . ASN A 1 184 ? 22.886 21.311 24.306 1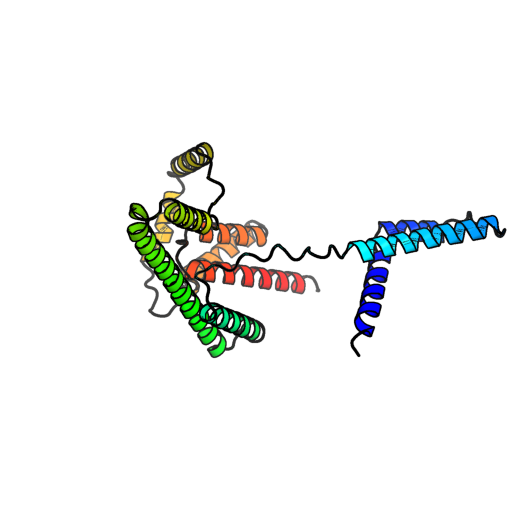.00 55.56 184 ASN A N 1
ATOM 1519 C CA . ASN A 1 184 ? 23.169 22.661 24.817 1.00 55.56 184 ASN A CA 1
ATOM 1520 C C . ASN A 1 184 ? 23.437 23.690 23.702 1.00 55.56 184 ASN A C 1
ATOM 1522 O O . ASN A 1 184 ? 23.127 24.862 23.875 1.00 55.56 184 ASN A O 1
ATOM 1526 N N . SER A 1 185 ? 23.921 23.287 22.522 1.00 57.84 185 SER A N 1
ATOM 1527 C CA . SER A 1 185 ? 24.235 24.233 21.434 1.00 57.84 185 SER A CA 1
ATOM 1528 C C . SER A 1 185 ? 23.135 24.387 20.372 1.00 57.84 185 SER A C 1
ATOM 1530 O O . SER A 1 185 ? 22.998 25.461 19.792 1.00 57.84 185 SER A O 1
ATOM 1532 N N . LYS A 1 186 ? 22.305 23.361 20.123 1.00 54.97 186 LYS A N 1
ATOM 1533 C CA . LYS A 1 186 ? 21.264 23.392 19.067 1.00 54.97 186 LYS A CA 1
ATOM 1534 C C . LYS A 1 186 ? 19.899 23.935 19.512 1.00 54.97 186 LYS A C 1
ATOM 1536 O O . LYS A 1 186 ? 19.081 24.277 18.660 1.00 54.97 186 LYS A O 1
ATOM 1541 N N . LEU A 1 187 ? 19.656 24.068 20.819 1.00 54.81 187 LEU A N 1
ATOM 1542 C CA . LEU A 1 187 ? 18.397 24.612 21.349 1.00 54.81 187 LEU A CA 1
ATOM 1543 C C . LEU A 1 187 ? 18.188 26.094 20.999 1.00 54.81 187 LEU A C 1
ATOM 1545 O O . LEU A 1 187 ? 17.044 26.504 20.823 1.00 54.81 187 LEU A O 1
ATOM 1549 N N . ASN A 1 188 ? 19.259 26.879 20.825 1.00 54.50 188 ASN A N 1
ATOM 1550 C CA . ASN A 1 188 ? 19.133 28.311 20.531 1.00 54.50 188 ASN A CA 1
ATOM 1551 C C . ASN A 1 188 ? 18.600 28.601 19.116 1.00 54.50 188 ASN A C 1
ATOM 1553 O O . ASN A 1 188 ? 17.709 29.433 18.970 1.00 54.50 188 ASN A O 1
ATOM 1557 N N . LEU A 1 189 ? 19.044 27.867 18.087 1.00 54.50 189 LEU A N 1
ATOM 1558 C CA . LEU A 1 189 ? 18.574 28.091 16.709 1.00 54.50 189 LEU A CA 1
ATOM 1559 C C . LEU A 1 189 ? 17.120 27.649 16.486 1.00 54.50 189 LEU A C 1
ATOM 1561 O O . LEU A 1 189 ? 16.376 28.301 15.756 1.00 54.50 189 LEU A O 1
ATOM 1565 N N . ASN A 1 190 ? 16.690 26.560 17.129 1.00 55.78 190 ASN A N 1
ATOM 1566 C CA . ASN A 1 190 ? 15.299 26.123 17.020 1.00 55.78 190 ASN A CA 1
ATOM 1567 C C . ASN A 1 190 ? 14.350 27.080 17.758 1.00 55.78 190 ASN A C 1
ATOM 1569 O O . ASN A 1 190 ? 13.248 27.320 17.269 1.00 55.78 190 ASN A O 1
ATOM 1573 N N . ASN A 1 191 ? 14.755 27.661 18.893 1.00 58.31 191 ASN A N 1
ATOM 1574 C CA . ASN A 1 191 ? 13.882 28.563 19.649 1.00 58.31 191 ASN A CA 1
ATOM 1575 C C . ASN A 1 191 ? 13.587 29.873 18.906 1.00 58.31 191 ASN A C 1
ATOM 1577 O O . ASN A 1 191 ? 12.436 30.307 18.893 1.00 58.31 191 ASN A O 1
ATOM 1581 N N . GLU A 1 192 ? 14.574 30.481 18.243 1.00 60.62 192 GLU A N 1
ATOM 1582 C CA . GLU A 1 192 ? 14.340 31.683 17.426 1.00 60.62 192 GLU A CA 1
ATOM 1583 C C . GLU A 1 192 ? 13.384 31.406 16.260 1.00 60.62 192 GLU A C 1
ATOM 1585 O O . GLU A 1 192 ? 12.439 32.165 16.035 1.00 60.62 192 GLU A O 1
ATOM 1590 N N . TYR A 1 193 ? 13.552 30.271 15.577 1.00 59.72 193 TYR A N 1
ATOM 1591 C CA . TYR A 1 193 ? 12.681 29.875 14.471 1.00 59.72 193 TYR A CA 1
ATOM 1592 C C . TYR A 1 193 ? 11.243 29.578 14.928 1.00 59.72 193 TYR A C 1
ATOM 1594 O O . TYR A 1 193 ? 10.279 30.041 14.312 1.00 59.72 193 TYR A O 1
ATOM 1602 N N . TRP A 1 194 ? 11.073 28.863 16.045 1.00 57.28 194 TRP A N 1
ATOM 1603 C CA . TRP A 1 194 ? 9.753 28.592 16.622 1.00 57.28 194 TRP A CA 1
ATOM 1604 C C . TRP A 1 194 ? 9.065 29.856 17.132 1.00 57.28 194 TRP A C 1
ATOM 1606 O O . TRP A 1 194 ? 7.847 29.982 16.995 1.00 57.28 194 TRP A O 1
ATOM 1616 N N . ASN A 1 195 ? 9.819 30.806 17.682 1.00 65.75 195 ASN A N 1
ATOM 1617 C CA . ASN A 1 195 ? 9.277 32.099 18.087 1.00 65.75 195 ASN A CA 1
ATOM 1618 C C . ASN A 1 195 ? 8.840 32.923 16.866 1.00 65.75 195 ASN A C 1
ATOM 1620 O O . ASN A 1 195 ? 7.740 33.474 16.881 1.00 65.75 195 ASN A O 1
ATOM 1624 N N . ALA A 1 196 ? 9.610 32.918 15.774 1.00 65.38 196 ALA A N 1
ATOM 1625 C CA . ALA A 1 196 ? 9.211 33.551 14.515 1.00 65.38 196 ALA A CA 1
ATOM 1626 C C . ALA A 1 196 ? 7.943 32.913 13.912 1.00 65.38 196 ALA A C 1
ATOM 1628 O O . ALA A 1 196 ? 7.026 33.615 13.482 1.00 65.38 196 ALA A O 1
ATOM 1629 N N . LEU A 1 197 ? 7.837 31.583 13.947 1.00 57.56 197 LEU A N 1
ATOM 1630 C CA . LEU A 1 197 ? 6.657 30.853 13.477 1.00 57.56 197 LEU A CA 1
ATOM 1631 C C . LEU A 1 197 ? 5.415 31.070 14.344 1.00 57.56 197 LEU A C 1
ATOM 1633 O O . LEU A 1 197 ? 4.318 31.183 13.805 1.00 57.56 197 LEU A O 1
ATOM 1637 N N . LYS A 1 198 ? 5.569 31.159 15.670 1.00 65.50 198 LYS A N 1
ATOM 1638 C CA . LYS A 1 198 ? 4.466 31.486 16.589 1.00 65.50 198 LYS A CA 1
ATOM 1639 C C . LYS A 1 198 ? 3.937 32.904 16.378 1.00 65.50 198 LYS A C 1
ATOM 1641 O O . LYS A 1 198 ? 2.746 33.140 16.566 1.00 65.50 198 LYS A O 1
ATOM 1646 N N . LEU A 1 199 ? 4.808 33.841 16.001 1.00 64.38 199 LEU A N 1
ATOM 1647 C CA . LEU A 1 199 ? 4.431 35.230 15.731 1.00 64.38 199 LEU A CA 1
ATOM 1648 C C . LEU A 1 199 ? 3.754 35.403 14.365 1.00 64.38 199 LEU A C 1
ATOM 1650 O O . LEU A 1 199 ? 2.949 36.321 14.188 1.00 64.38 199 LEU A O 1
ATOM 1654 N N . CYS A 1 200 ? 4.000 34.500 13.415 1.00 56.22 200 CYS A N 1
ATOM 1655 C CA . CYS A 1 200 ? 3.267 34.478 12.158 1.00 56.22 200 CYS A CA 1
ATOM 1656 C C . CYS A 1 200 ? 1.861 33.901 12.347 1.00 56.22 200 CYS A C 1
ATOM 1658 O O . CYS A 1 200 ? 1.628 32.698 12.239 1.00 56.22 200 CYS A O 1
ATOM 1660 N N . LYS A 1 201 ? 0.885 34.788 12.563 1.00 59.66 201 LYS A N 1
ATOM 1661 C CA . LYS A 1 201 ? -0.531 34.449 12.399 1.00 59.66 201 LYS A CA 1
ATOM 1662 C C . LYS A 1 201 ? -0.768 34.050 10.944 1.00 59.66 201 LYS A C 1
ATOM 1664 O O . LYS A 1 201 ? -0.748 34.898 10.054 1.00 59.66 201 LYS A O 1
ATOM 1669 N N . ILE A 1 202 ? -0.966 32.758 10.704 1.00 59.00 202 ILE A N 1
ATOM 1670 C CA . ILE A 1 202 ? -1.364 32.254 9.391 1.00 59.00 202 ILE A CA 1
ATOM 1671 C C . ILE A 1 202 ? -2.799 32.739 9.156 1.00 59.00 202 ILE A C 1
ATOM 1673 O O . ILE A 1 202 ? -3.668 32.418 9.971 1.00 59.00 202 ILE A O 1
ATOM 1677 N N . PRO A 1 203 ? -3.068 33.524 8.099 1.00 63.00 203 PRO A N 1
ATOM 1678 C CA . PRO A 1 203 ? -4.428 33.936 7.792 1.00 63.00 203 PRO A CA 1
ATOM 1679 C C . PRO A 1 203 ? -5.281 32.692 7.521 1.00 63.00 203 PRO A C 1
ATOM 1681 O O . PRO A 1 203 ? -4.821 31.750 6.865 1.00 63.00 203 PRO A O 1
ATOM 1684 N N . GLU A 1 204 ? -6.506 32.672 8.046 1.00 58.41 204 GLU A N 1
ATOM 1685 C CA . GLU A 1 204 ? -7.409 31.531 7.901 1.00 58.41 204 GLU A CA 1
ATOM 1686 C C . GLU A 1 204 ? -7.548 31.134 6.421 1.00 58.41 204 GLU A C 1
ATOM 1688 O O . GLU A 1 204 ? -7.880 31.952 5.566 1.00 58.41 204 GLU A O 1
ATOM 1693 N N . GLY A 1 205 ? -7.250 29.868 6.110 1.00 64.00 205 GLY A N 1
ATOM 1694 C CA . GLY A 1 205 ? -7.343 29.316 4.753 1.00 64.00 205 GLY A CA 1
ATOM 1695 C C . GLY A 1 205 ? -6.027 29.189 3.975 1.00 64.00 205 GLY A C 1
ATOM 1696 O O . GLY A 1 205 ? -6.038 28.584 2.902 1.00 64.00 205 GLY A O 1
ATOM 1697 N N . HIS A 1 206 ? -4.894 29.672 4.497 1.00 57.78 206 HIS A N 1
ATOM 1698 C CA . HIS A 1 206 ? -3.581 29.497 3.858 1.00 57.78 206 HIS A CA 1
ATOM 1699 C C . HIS A 1 206 ? -2.819 28.268 4.380 1.00 57.78 206 HIS A C 1
ATOM 1701 O O . HIS A 1 206 ? -2.879 27.927 5.560 1.00 57.78 206 HIS A O 1
ATOM 1707 N N . SER A 1 207 ? -2.093 27.579 3.490 1.00 60.84 207 SER A N 1
ATOM 1708 C CA . SER A 1 207 ? -1.232 26.455 3.871 1.00 60.84 207 SER A CA 1
ATOM 1709 C C . SER A 1 207 ? 0.029 26.958 4.573 1.00 60.84 207 SER A C 1
ATOM 1711 O O . SER A 1 207 ? 0.580 27.991 4.205 1.00 60.84 207 SER A O 1
ATOM 1713 N N . TYR A 1 208 ? 0.545 26.185 5.530 1.00 56.97 208 TYR A N 1
ATOM 1714 C CA . TYR A 1 208 ? 1.822 26.459 6.199 1.00 56.97 208 TYR A CA 1
ATOM 1715 C C . TYR A 1 208 ? 2.992 26.621 5.208 1.00 56.97 208 TYR A C 1
ATOM 1717 O O . TYR A 1 208 ? 3.884 27.434 5.418 1.00 56.97 208 TYR A O 1
ATOM 1725 N N . LEU A 1 209 ? 2.945 25.904 4.078 1.00 56.44 209 LEU A N 1
ATOM 1726 C CA . LEU A 1 209 ? 3.941 25.989 3.003 1.00 56.44 209 LEU A CA 1
ATOM 1727 C C . LEU A 1 209 ? 3.873 27.293 2.193 1.00 56.44 209 LEU A C 1
ATOM 1729 O O . LEU A 1 209 ? 4.839 27.634 1.513 1.00 56.44 209 LEU A O 1
ATOM 1733 N N . ASP A 1 210 ? 2.751 28.010 2.267 1.00 55.16 210 ASP A N 1
ATOM 1734 C CA . ASP A 1 210 ? 2.542 29.284 1.576 1.00 55.16 210 ASP A CA 1
ATOM 1735 C C . ASP A 1 210 ? 2.897 30.484 2.466 1.00 55.16 210 ASP A C 1
ATOM 1737 O O . ASP A 1 210 ? 2.797 31.630 2.023 1.00 55.16 210 ASP A O 1
ATOM 1741 N N . CYS A 1 211 ? 3.318 30.257 3.718 1.00 63.84 211 CYS A N 1
ATOM 1742 C CA . CYS A 1 211 ? 3.726 31.356 4.580 1.00 63.84 211 CYS A CA 1
ATOM 1743 C C . CYS A 1 211 ? 5.072 31.934 4.108 1.00 63.84 211 CYS A C 1
ATOM 1745 O O . CYS A 1 211 ? 6.008 31.211 3.746 1.00 63.84 211 CYS A O 1
ATOM 1747 N N . ASN A 1 212 ? 5.180 33.266 4.115 1.00 60.72 212 ASN A N 1
ATOM 1748 C CA . ASN A 1 212 ? 6.388 33.969 3.675 1.00 60.72 212 ASN A CA 1
ATOM 1749 C C . ASN A 1 212 ? 7.640 33.524 4.447 1.00 60.72 212 ASN A C 1
ATOM 1751 O O . ASN A 1 212 ? 8.724 33.529 3.873 1.00 60.72 212 ASN A O 1
ATOM 1755 N N . ILE A 1 213 ? 7.496 33.068 5.699 1.00 58.94 213 ILE A N 1
ATOM 1756 C CA . ILE A 1 213 ? 8.600 32.519 6.498 1.00 58.94 213 ILE A CA 1
ATOM 1757 C C . ILE A 1 213 ? 9.149 31.233 5.878 1.00 58.94 213 ILE A C 1
ATOM 1759 O O . ILE A 1 213 ? 10.355 31.131 5.675 1.00 58.94 213 ILE A O 1
ATOM 1763 N N . THR A 1 214 ? 8.301 30.262 5.525 1.00 63.59 214 THR A N 1
ATOM 1764 C CA . THR A 1 214 ? 8.759 29.015 4.888 1.00 63.59 214 THR A CA 1
ATOM 1765 C C . THR A 1 214 ? 9.394 29.302 3.530 1.00 63.59 214 THR A C 1
ATOM 1767 O O . THR A 1 214 ? 10.413 28.708 3.185 1.00 63.59 214 THR A O 1
ATOM 1770 N N . ARG A 1 215 ? 8.858 30.276 2.783 1.00 63.31 215 ARG A N 1
ATOM 1771 C CA . ARG A 1 215 ? 9.426 30.708 1.499 1.00 63.31 215 ARG A CA 1
ATOM 1772 C C . ARG A 1 215 ? 10.794 31.379 1.662 1.00 63.31 215 ARG A C 1
ATOM 1774 O O . ARG A 1 215 ? 11.710 31.048 0.914 1.00 63.31 215 ARG A O 1
ATOM 1781 N N . SER A 1 216 ? 10.933 32.267 2.647 1.00 62.31 216 SER A N 1
ATOM 1782 C CA . SER A 1 216 ? 12.185 32.956 2.981 1.00 62.31 216 SER A CA 1
ATOM 1783 C C . SER A 1 216 ? 13.245 31.973 3.468 1.00 62.31 216 SER A C 1
ATOM 1785 O O . SER A 1 216 ? 14.363 31.992 2.973 1.00 62.31 216 SER A O 1
ATOM 1787 N N . PHE A 1 217 ? 12.873 31.034 4.340 1.00 68.31 217 PHE A N 1
ATOM 1788 C CA . PHE A 1 217 ? 13.763 29.979 4.823 1.00 68.31 217 PHE A CA 1
ATOM 1789 C C . PHE A 1 217 ? 14.255 29.071 3.687 1.00 68.31 217 PHE A C 1
ATOM 1791 O O . PHE A 1 217 ? 15.449 28.796 3.571 1.00 68.31 217 PHE A O 1
ATOM 1798 N N . CYS A 1 218 ? 13.355 28.635 2.797 1.00 65.06 218 CYS A N 1
ATOM 1799 C CA . CYS A 1 218 ? 13.747 27.865 1.616 1.00 65.06 218 CYS A CA 1
ATOM 1800 C C . CYS A 1 218 ? 14.666 28.670 0.683 1.00 65.06 218 CYS A C 1
ATOM 1802 O O . CYS A 1 218 ? 15.570 28.094 0.083 1.00 65.06 218 CYS A O 1
ATOM 1804 N N . HIS A 1 219 ? 14.450 29.981 0.556 1.00 69.12 219 HIS A N 1
ATOM 1805 C CA . HIS A 1 219 ? 15.271 30.861 -0.273 1.00 69.12 219 HIS A CA 1
ATOM 1806 C C . HIS A 1 219 ? 16.665 31.097 0.329 1.00 69.12 219 HIS A C 1
ATOM 1808 O O . HIS A 1 219 ? 17.664 30.934 -0.366 1.00 69.12 219 HIS A O 1
ATOM 1814 N N . GLU A 1 220 ? 16.747 31.393 1.624 1.00 71.75 220 GLU A N 1
ATOM 1815 C CA . GLU A 1 220 ? 17.995 31.559 2.377 1.00 71.75 220 GLU A CA 1
ATOM 1816 C C . GLU A 1 220 ? 18.845 30.283 2.334 1.00 71.75 220 GLU A C 1
ATOM 1818 O O . GLU A 1 220 ? 20.026 30.321 1.990 1.00 71.75 220 GLU A O 1
ATOM 1823 N N . LYS A 1 221 ? 18.232 29.114 2.566 1.00 66.50 221 LYS A N 1
ATOM 1824 C CA . LYS A 1 221 ? 18.925 27.823 2.442 1.00 66.50 221 LYS A CA 1
ATOM 1825 C C . LYS A 1 221 ? 19.366 27.518 1.012 1.00 66.50 221 LYS A C 1
ATOM 1827 O O . LYS A 1 221 ? 20.394 26.868 0.830 1.00 66.50 221 LYS A O 1
ATOM 1832 N N . ARG A 1 222 ? 18.640 28.001 -0.003 1.00 63.62 222 ARG A N 1
ATOM 1833 C CA . ARG A 1 222 ? 19.062 27.902 -1.409 1.00 63.62 222 ARG A CA 1
ATOM 1834 C C . ARG A 1 222 ? 20.286 28.780 -1.683 1.00 63.62 222 ARG A C 1
ATOM 1836 O O . ARG A 1 222 ? 21.210 28.304 -2.327 1.00 63.62 222 ARG A O 1
ATOM 1843 N N . GLN A 1 223 ? 20.326 30.006 -1.155 1.00 71.25 223 GLN A N 1
ATOM 1844 C CA . GLN A 1 223 ? 21.466 30.919 -1.312 1.00 71.25 223 GLN A CA 1
ATOM 1845 C C . GLN A 1 223 ? 22.733 30.415 -0.611 1.00 71.25 223 GLN A C 1
ATOM 1847 O O . GLN A 1 223 ? 23.794 30.380 -1.232 1.00 71.25 223 GLN A O 1
ATOM 1852 N N . LEU A 1 224 ? 22.615 29.949 0.638 1.00 64.19 224 LEU A N 1
ATOM 1853 C CA . LEU A 1 224 ? 23.732 29.349 1.381 1.00 64.19 224 LEU A CA 1
ATOM 1854 C C . LEU A 1 224 ? 24.303 28.117 0.659 1.00 64.19 224 LEU A C 1
ATOM 1856 O O . LEU A 1 224 ? 25.500 27.859 0.705 1.00 64.19 224 LEU A O 1
ATOM 1860 N N . ARG A 1 225 ? 23.464 27.374 -0.070 1.00 66.44 225 ARG A N 1
ATOM 1861 C CA . ARG A 1 225 ? 23.910 26.245 -0.897 1.00 66.44 225 ARG A CA 1
ATOM 1862 C C . ARG A 1 225 ? 24.637 26.654 -2.168 1.00 66.44 225 ARG A C 1
ATOM 1864 O O . ARG A 1 225 ? 25.629 26.014 -2.496 1.00 66.44 225 ARG A O 1
ATOM 1871 N N . THR A 1 226 ? 24.186 27.702 -2.857 1.00 65.94 226 THR A N 1
ATOM 1872 C CA . THR A 1 226 ? 24.922 28.255 -4.007 1.00 65.94 226 THR A CA 1
ATOM 1873 C C . THR A 1 226 ? 26.331 28.688 -3.596 1.00 65.94 226 THR A C 1
ATOM 1875 O O . THR A 1 226 ? 27.264 28.553 -4.377 1.00 65.94 226 THR A O 1
ATOM 1878 N N . GLN A 1 227 ? 26.494 29.154 -2.356 1.00 70.31 227 GLN A N 1
ATOM 1879 C CA . GLN A 1 227 ? 27.790 29.540 -1.799 1.00 70.31 227 GLN A CA 1
ATOM 1880 C C . GLN A 1 227 ? 28.655 28.336 -1.385 1.00 70.31 227 GLN A C 1
ATOM 1882 O O . GLN A 1 227 ? 29.869 28.390 -1.546 1.00 70.31 227 GLN A O 1
ATOM 1887 N N . ASN A 1 228 ? 28.047 27.244 -0.906 1.00 75.44 228 ASN A N 1
ATOM 1888 C CA . ASN A 1 228 ? 28.773 26.087 -0.359 1.00 75.44 228 ASN A CA 1
ATOM 1889 C C . ASN A 1 228 ? 28.975 24.918 -1.344 1.00 75.44 228 ASN A C 1
ATOM 1891 O O . ASN A 1 228 ? 29.651 23.951 -1.004 1.00 75.44 228 ASN A O 1
ATOM 1895 N N . GLY A 1 229 ? 28.386 24.963 -2.544 1.00 78.50 229 GLY A N 1
ATOM 1896 C CA . GLY A 1 229 ? 28.579 23.939 -3.582 1.00 78.50 229 GLY A CA 1
ATOM 1897 C C . GLY A 1 229 ? 27.951 22.570 -3.282 1.00 78.50 229 GLY A C 1
ATOM 1898 O O . GLY A 1 229 ? 28.278 21.587 -3.942 1.00 78.50 229 GLY A O 1
ATOM 1899 N N . GLU A 1 230 ? 27.051 22.472 -2.300 1.00 72.50 230 GLU A N 1
ATOM 1900 C CA . GLU A 1 230 ? 26.437 21.191 -1.931 1.00 72.50 230 GLU A CA 1
ATOM 1901 C C . GLU A 1 230 ? 25.419 20.696 -2.982 1.00 72.50 230 GLU A C 1
ATOM 1903 O O . GLU A 1 230 ? 24.578 21.488 -3.434 1.00 72.50 230 GLU A O 1
ATOM 1908 N N . PRO A 1 231 ? 25.393 19.387 -3.313 1.00 74.25 231 PRO A N 1
ATOM 1909 C CA . PRO A 1 231 ? 24.420 18.795 -4.234 1.00 74.25 231 PRO A CA 1
ATOM 1910 C C . PRO A 1 231 ? 22.959 18.986 -3.793 1.00 74.25 231 PRO A C 1
ATOM 1912 O O . PRO A 1 231 ? 22.610 18.900 -2.614 1.00 74.25 231 PRO A O 1
ATOM 1915 N N . LEU A 1 232 ? 22.057 19.214 -4.756 1.00 63.94 232 LEU A N 1
ATOM 1916 C CA . LEU A 1 232 ? 20.634 19.500 -4.491 1.00 63.94 232 LEU A CA 1
ATOM 1917 C C . LEU A 1 232 ? 19.875 18.341 -3.857 1.00 63.94 232 LEU A C 1
ATOM 1919 O O . LEU A 1 232 ? 18.899 18.544 -3.132 1.00 63.94 232 LEU A O 1
ATOM 1923 N N . GLU A 1 233 ? 20.359 17.131 -4.071 1.00 70.62 233 GLU A N 1
ATOM 1924 C CA . GLU A 1 233 ? 19.748 15.928 -3.535 1.00 70.62 233 GLU A CA 1
ATOM 1925 C C . GLU A 1 233 ? 19.953 15.768 -2.035 1.00 70.62 233 GLU A C 1
ATOM 1927 O O . GLU A 1 233 ? 19.046 15.275 -1.363 1.00 70.62 233 GLU A O 1
ATOM 1932 N N . ASP A 1 234 ? 21.068 16.240 -1.487 1.00 72.25 234 ASP A N 1
ATOM 1933 C CA . ASP A 1 234 ? 21.338 16.106 -0.055 1.00 72.25 234 ASP A CA 1
ATOM 1934 C C . ASP A 1 234 ? 20.559 17.139 0.768 1.00 72.25 234 ASP A C 1
ATOM 1936 O O . ASP A 1 234 ? 20.087 16.830 1.866 1.00 72.25 234 ASP A O 1
ATOM 1940 N N . PHE A 1 235 ? 20.255 18.302 0.181 1.00 70.75 235 PHE A N 1
ATOM 1941 C CA . PHE A 1 235 ? 19.302 19.257 0.752 1.00 70.75 235 PHE A CA 1
ATOM 1942 C C . PHE A 1 235 ? 17.903 18.662 0.894 1.00 70.75 235 PHE A C 1
ATOM 1944 O O . PHE A 1 235 ? 17.314 18.712 1.972 1.00 70.75 235 PHE A O 1
ATOM 1951 N N . TRP A 1 236 ? 17.359 18.090 -0.184 1.00 70.44 236 TRP A N 1
ATOM 1952 C CA . TRP A 1 236 ? 16.008 17.535 -0.145 1.00 70.44 236 TRP A CA 1
ATOM 1953 C C . TRP A 1 236 ? 15.918 16.331 0.788 1.00 70.44 236 TRP A C 1
ATOM 1955 O O . TRP A 1 236 ? 14.910 16.186 1.477 1.00 70.44 236 TRP A O 1
ATOM 1965 N N . LYS A 1 237 ? 16.977 15.516 0.886 1.00 74.88 237 LYS A N 1
ATOM 1966 C CA . LYS A 1 237 ? 17.070 14.448 1.892 1.00 74.88 237 LYS A CA 1
ATOM 1967 C C . LYS A 1 237 ? 17.060 15.005 3.315 1.00 74.88 237 LYS A C 1
ATOM 1969 O O . LYS A 1 237 ? 16.278 14.527 4.131 1.00 74.88 237 LYS A O 1
ATOM 1974 N N . SER A 1 238 ? 17.873 16.023 3.601 1.00 72.12 238 SER A N 1
ATOM 1975 C CA . SER A 1 238 ? 17.957 16.644 4.929 1.00 72.12 238 SER A CA 1
ATOM 1976 C C . SER A 1 238 ? 16.647 17.333 5.324 1.00 72.12 238 SER A C 1
ATOM 1978 O O . SER A 1 238 ? 16.121 17.103 6.410 1.00 72.12 238 SER A O 1
ATOM 1980 N N . PHE A 1 239 ? 16.041 18.094 4.409 1.00 71.12 239 PHE A N 1
ATOM 1981 C CA . PHE A 1 239 ? 14.755 18.754 4.635 1.00 71.12 239 PHE A CA 1
ATOM 1982 C C . PHE A 1 239 ? 13.610 17.750 4.808 1.00 71.12 239 PHE A C 1
ATOM 1984 O O . PHE A 1 239 ? 12.747 17.924 5.668 1.00 71.12 239 PHE A O 1
ATOM 1991 N N . LYS A 1 240 ? 13.620 16.664 4.030 1.00 73.31 240 LYS A N 1
ATOM 1992 C CA . LYS A 1 240 ? 12.664 15.569 4.187 1.00 73.31 240 LYS A CA 1
ATOM 1993 C C . LYS A 1 240 ? 12.827 14.889 5.544 1.00 73.31 240 LYS A C 1
ATOM 1995 O O . LYS A 1 240 ? 11.818 14.751 6.223 1.00 73.31 240 LYS A O 1
ATOM 2000 N N . SER A 1 241 ? 14.055 14.551 5.956 1.00 73.12 241 SER A N 1
ATOM 2001 C CA . SER A 1 241 ? 14.344 13.994 7.290 1.00 73.12 241 SER A CA 1
ATOM 2002 C C . SER A 1 241 ? 13.848 14.930 8.385 1.00 73.12 241 SER A C 1
ATOM 2004 O O . SER A 1 241 ? 13.067 14.520 9.229 1.00 73.12 241 SER A O 1
ATOM 2006 N N . TYR A 1 242 ? 14.168 16.222 8.293 1.00 70.44 242 TYR A N 1
ATOM 2007 C CA . TYR A 1 242 ? 13.720 17.232 9.249 1.00 70.44 242 TYR A CA 1
ATOM 2008 C C . TYR A 1 242 ? 12.193 17.268 9.404 1.00 70.44 242 TYR A C 1
ATOM 2010 O O . TYR A 1 242 ? 11.684 17.260 10.524 1.00 70.44 242 TYR A O 1
ATOM 2018 N N . LEU A 1 243 ? 11.442 17.269 8.300 1.00 68.25 243 LEU A N 1
ATOM 2019 C CA . LEU A 1 243 ? 9.978 17.219 8.359 1.00 68.25 243 LEU A CA 1
ATOM 2020 C C . LEU A 1 243 ? 9.469 15.883 8.895 1.00 68.25 243 LEU A C 1
ATOM 2022 O O . LEU A 1 243 ? 8.416 15.840 9.528 1.00 68.25 243 LEU A O 1
ATOM 2026 N N . GLN A 1 244 ? 10.201 14.801 8.647 1.00 71.12 244 GLN A N 1
ATOM 2027 C CA . GLN A 1 244 ? 9.908 13.481 9.184 1.00 71.12 244 GLN A CA 1
ATOM 2028 C C . GLN A 1 244 ? 10.140 13.405 10.695 1.00 71.12 244 GLN A C 1
ATOM 2030 O O . GLN A 1 244 ? 9.361 12.749 11.377 1.00 71.12 244 GLN A O 1
ATOM 2035 N N . ASP A 1 245 ? 11.113 14.138 11.217 1.00 71.81 245 ASP A N 1
ATOM 2036 C CA . ASP A 1 245 ? 11.480 14.094 12.631 1.00 71.81 245 ASP A CA 1
ATOM 2037 C C . ASP A 1 245 ? 10.676 15.097 13.475 1.00 71.81 245 ASP A C 1
ATOM 2039 O O . ASP A 1 245 ? 10.469 14.879 14.665 1.00 71.81 245 ASP A O 1
ATOM 2043 N N . ASN A 1 246 ? 10.189 16.192 12.874 1.00 57.97 246 ASN A N 1
ATOM 2044 C CA . ASN A 1 246 ? 9.632 17.328 13.626 1.00 57.97 246 ASN A CA 1
ATOM 2045 C C . ASN A 1 246 ? 8.132 17.590 13.418 1.00 57.97 246 ASN A C 1
ATOM 2047 O O . ASN A 1 246 ? 7.545 18.371 14.167 1.00 57.97 246 ASN A O 1
ATOM 2051 N N . LEU A 1 247 ? 7.483 16.971 12.427 1.00 61.53 247 LEU A N 1
ATOM 2052 C CA . LEU A 1 247 ? 6.023 17.038 12.295 1.00 61.53 247 LEU A CA 1
ATOM 2053 C C . LEU A 1 247 ? 5.379 15.814 12.941 1.00 61.53 247 LEU A C 1
ATOM 2055 O O . LEU A 1 247 ? 5.825 14.688 12.733 1.00 61.53 247 LEU A O 1
ATOM 2059 N N . ASP A 1 248 ? 4.293 16.030 13.678 1.00 58.66 248 ASP A N 1
ATOM 2060 C CA . ASP A 1 248 ? 3.539 14.952 14.313 1.00 58.66 248 ASP A CA 1
ATOM 2061 C C . ASP A 1 248 ? 3.039 13.940 13.259 1.00 58.66 248 ASP A C 1
ATOM 2063 O O . ASP A 1 248 ? 2.428 14.315 12.252 1.00 58.66 248 ASP A O 1
ATOM 2067 N N . ASP A 1 2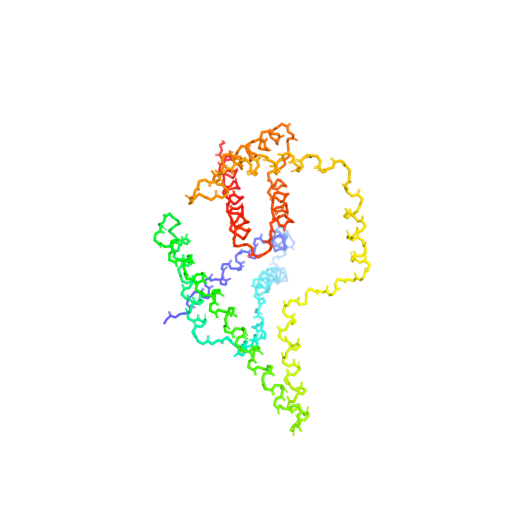49 ? 3.304 12.646 13.471 1.00 55.38 249 ASP A N 1
ATOM 2068 C CA . ASP A 1 249 ? 3.013 11.555 12.520 1.00 55.38 249 ASP A CA 1
ATOM 2069 C C . ASP A 1 249 ? 1.522 11.412 12.187 1.00 55.38 249 ASP A C 1
ATOM 2071 O O . ASP A 1 249 ? 1.126 10.788 11.189 1.00 55.38 249 ASP A O 1
ATOM 2075 N N . SER A 1 250 ? 0.680 12.011 13.028 1.00 50.16 250 SER A N 1
ATOM 2076 C CA . SER A 1 250 ? -0.767 12.034 12.879 1.00 50.16 250 SER A CA 1
ATOM 2077 C C . SER A 1 250 ? -1.275 13.099 11.895 1.00 50.16 250 SER A C 1
ATOM 2079 O O . SER A 1 250 ? -2.426 12.996 11.449 1.00 50.16 250 SER A O 1
ATOM 2081 N N . SER A 1 251 ? -0.447 14.081 11.512 1.00 58.62 251 SER A N 1
ATOM 2082 C CA . SER A 1 251 ? -0.893 15.231 10.721 1.00 58.62 251 SER A CA 1
ATOM 2083 C C . SER A 1 251 ? -0.916 14.916 9.216 1.00 58.62 251 SER A C 1
ATOM 2085 O O . SER A 1 251 ? 0.064 14.476 8.606 1.00 58.62 251 SER A O 1
ATOM 2087 N N . GLU A 1 252 ? -2.074 15.127 8.578 1.00 59.47 252 GLU A N 1
ATOM 2088 C CA . GLU A 1 252 ? -2.205 15.047 7.112 1.00 59.47 252 GLU A CA 1
ATOM 2089 C C . GLU A 1 252 ? -1.273 16.053 6.410 1.00 59.47 252 GLU A C 1
ATOM 2091 O O . GLU A 1 252 ? -0.831 15.803 5.285 1.00 59.47 252 GLU A O 1
ATOM 2096 N N . ASP A 1 253 ? -0.894 17.125 7.105 1.00 58.38 253 ASP A N 1
ATOM 2097 C CA . ASP A 1 253 ? 0.020 18.156 6.623 1.00 58.38 253 ASP A CA 1
ATOM 2098 C C . ASP A 1 253 ? 1.460 17.653 6.480 1.00 58.38 253 ASP A C 1
ATOM 2100 O O . ASP A 1 253 ? 2.132 18.027 5.516 1.00 58.38 253 ASP A O 1
ATOM 2104 N N . LYS A 1 254 ? 1.919 16.726 7.335 1.00 70.31 254 LYS A N 1
ATOM 2105 C CA . LYS A 1 254 ? 3.226 16.059 7.187 1.00 70.31 254 LYS A CA 1
ATOM 2106 C C . LYS A 1 254 ? 3.308 15.279 5.883 1.00 70.31 254 LYS A C 1
ATOM 2108 O O . LYS A 1 254 ? 4.235 15.448 5.094 1.00 70.31 254 LYS A O 1
ATOM 2113 N N . ARG A 1 255 ? 2.288 14.463 5.612 1.00 70.88 255 ARG A N 1
ATOM 2114 C CA . ARG A 1 255 ? 2.226 13.630 4.398 1.00 70.88 255 ARG A CA 1
ATOM 2115 C C . ARG A 1 255 ? 2.113 14.478 3.137 1.00 70.88 255 ARG A C 1
ATOM 2117 O O . ARG A 1 255 ? 2.747 14.165 2.132 1.00 70.88 255 ARG A O 1
ATOM 2124 N N . ARG A 1 256 ? 1.336 15.562 3.199 1.00 71.25 256 ARG A N 1
ATOM 2125 C CA . ARG A 1 256 ? 1.192 16.518 2.096 1.00 71.25 256 ARG A CA 1
ATOM 2126 C C . ARG A 1 256 ? 2.498 17.264 1.822 1.00 71.25 256 ARG A C 1
ATOM 2128 O O . ARG A 1 256 ? 2.882 17.399 0.665 1.00 71.25 256 ARG A O 1
ATOM 2135 N N . SER A 1 257 ? 3.200 17.682 2.872 1.00 71.69 257 SER A N 1
ATOM 2136 C CA . SER A 1 257 ? 4.486 18.376 2.761 1.00 71.69 257 SER A CA 1
ATOM 2137 C C . SER A 1 257 ? 5.565 17.475 2.163 1.00 71.69 257 SER A C 1
ATOM 2139 O O . SER A 1 257 ? 6.233 17.886 1.218 1.00 71.69 257 SER A O 1
ATOM 2141 N N . ILE A 1 258 ? 5.663 16.217 2.610 1.00 71.44 258 ILE A N 1
ATOM 2142 C CA . ILE A 1 258 ? 6.609 15.236 2.052 1.00 71.44 258 ILE A CA 1
ATOM 2143 C C . ILE A 1 258 ? 6.308 14.947 0.571 1.00 71.44 258 ILE A C 1
ATOM 2145 O O . ILE A 1 258 ? 7.218 14.974 -0.253 1.00 71.44 258 ILE A O 1
ATOM 2149 N N . SER A 1 259 ? 5.039 14.742 0.204 1.00 77.06 259 SER A N 1
ATOM 2150 C CA . SER A 1 259 ? 4.653 14.487 -1.194 1.00 77.06 259 SER A CA 1
ATOM 2151 C C . SER A 1 259 ? 4.954 15.674 -2.120 1.00 77.06 259 SER A C 1
ATOM 2153 O O . SER A 1 259 ? 5.368 15.479 -3.264 1.00 77.06 259 SER A O 1
ATOM 2155 N N . ASN A 1 260 ? 4.762 16.907 -1.644 1.00 72.88 260 ASN A N 1
ATOM 2156 C CA . ASN A 1 260 ? 5.074 18.110 -2.418 1.00 72.88 260 ASN A CA 1
ATOM 2157 C C . ASN A 1 260 ? 6.587 18.272 -2.635 1.00 72.88 260 ASN A C 1
ATOM 2159 O O . ASN A 1 260 ? 7.012 18.722 -3.696 1.00 72.88 260 ASN A O 1
ATOM 2163 N N . ILE A 1 261 ? 7.397 17.873 -1.652 1.00 72.06 261 ILE A N 1
ATOM 2164 C CA . ILE A 1 261 ? 8.862 17.888 -1.745 1.00 72.06 261 ILE A CA 1
ATOM 2165 C C . ILE A 1 261 ? 9.360 16.890 -2.782 1.00 72.06 261 ILE A C 1
ATOM 2167 O O . ILE A 1 261 ? 10.194 17.242 -3.606 1.00 72.06 261 ILE A O 1
ATOM 2171 N N . GLU A 1 262 ? 8.815 15.675 -2.789 1.00 76.69 262 GLU A N 1
ATOM 2172 C CA . GLU A 1 262 ? 9.169 14.662 -3.789 1.00 76.69 262 GLU A CA 1
ATOM 2173 C C . GLU A 1 262 ? 8.815 15.114 -5.209 1.00 76.69 262 GLU A C 1
ATOM 2175 O O . GLU A 1 262 ? 9.582 14.886 -6.143 1.00 76.69 262 GLU A O 1
ATOM 2180 N N . THR A 1 263 ? 7.685 15.811 -5.361 1.00 76.50 263 THR A N 1
ATOM 2181 C CA . THR A 1 263 ? 7.263 16.379 -6.650 1.00 76.50 263 THR A CA 1
ATOM 2182 C C . THR A 1 263 ? 8.237 17.465 -7.108 1.00 76.50 263 THR A C 1
ATOM 2184 O O . THR A 1 263 ? 8.734 17.402 -8.228 1.00 76.50 263 THR A O 1
ATOM 2187 N N . ARG A 1 264 ? 8.605 18.402 -6.224 1.00 70.88 264 ARG A N 1
ATOM 2188 C CA . ARG A 1 264 ? 9.588 19.448 -6.550 1.00 70.88 264 ARG A CA 1
ATOM 2189 C C . ARG A 1 264 ? 10.982 18.896 -6.827 1.00 70.88 264 ARG A C 1
ATOM 2191 O O . ARG A 1 264 ? 11.662 19.394 -7.712 1.00 70.88 264 ARG A O 1
ATOM 2198 N N . GLN A 1 265 ? 11.406 17.855 -6.111 1.00 75.94 265 GLN A N 1
ATOM 2199 C CA . GLN A 1 265 ? 12.676 17.182 -6.381 1.00 75.94 265 GLN A CA 1
ATOM 2200 C C . GLN A 1 265 ? 12.686 16.549 -7.781 1.00 75.94 265 GLN A C 1
ATOM 2202 O O . GLN A 1 265 ? 13.718 16.555 -8.449 1.00 75.94 265 GLN A O 1
ATOM 2207 N N . ALA A 1 266 ? 11.548 16.018 -8.239 1.00 73.75 266 ALA A N 1
ATOM 2208 C CA . ALA A 1 266 ? 11.411 15.503 -9.598 1.00 73.75 266 ALA A CA 1
ATOM 2209 C C . ALA A 1 266 ? 11.429 16.624 -10.652 1.00 73.75 266 ALA A C 1
ATOM 2211 O O . ALA A 1 266 ? 12.090 16.464 -11.675 1.00 73.75 266 ALA A O 1
ATOM 2212 N N . GLU A 1 267 ? 10.771 17.755 -10.385 1.00 74.56 267 GLU A N 1
ATOM 2213 C CA . GLU A 1 267 ? 10.786 18.938 -11.259 1.00 74.56 267 GLU A CA 1
ATOM 2214 C C . GLU A 1 267 ? 12.205 19.504 -11.416 1.00 74.56 267 GLU A C 1
ATOM 2216 O O . GLU A 1 267 ? 12.659 19.700 -12.539 1.00 74.56 267 GLU A O 1
ATOM 2221 N N . THR A 1 268 ? 12.964 19.670 -10.323 1.00 72.00 268 THR A N 1
ATOM 2222 C CA . THR A 1 268 ? 14.332 20.212 -10.425 1.00 72.00 268 THR A CA 1
ATOM 2223 C C . THR A 1 268 ? 15.274 19.276 -11.183 1.00 72.00 268 THR A C 1
ATOM 2225 O O . THR A 1 268 ? 16.098 19.736 -11.961 1.00 72.00 268 THR A O 1
ATOM 2228 N N . ARG A 1 269 ? 15.110 17.953 -11.046 1.00 75.81 269 ARG A N 1
ATOM 2229 C CA . ARG A 1 269 ? 15.869 16.985 -11.858 1.00 75.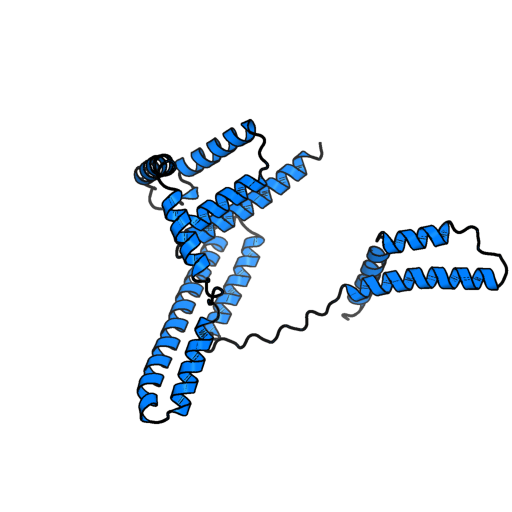81 269 ARG A CA 1
ATOM 2230 C C . ARG A 1 269 ? 15.562 17.099 -13.353 1.00 75.81 269 ARG A C 1
ATOM 2232 O O . ARG A 1 269 ? 16.448 16.847 -14.161 1.00 75.81 269 ARG A O 1
ATOM 2239 N N . GLN A 1 270 ? 14.327 17.442 -13.724 1.00 75.81 270 GLN A N 1
ATOM 2240 C CA . GLN A 1 270 ? 13.963 17.675 -15.125 1.00 75.81 270 GLN A CA 1
ATOM 2241 C C . GLN A 1 270 ? 14.542 18.993 -15.651 1.00 75.81 270 GLN A C 1
ATOM 2243 O O . GLN A 1 270 ? 15.019 19.025 -16.782 1.00 75.81 270 GLN A O 1
ATOM 2248 N N . GLU A 1 271 ? 14.548 20.052 -14.838 1.00 72.31 271 GLU A N 1
ATOM 2249 C CA . GLU A 1 271 ? 15.163 21.343 -15.185 1.00 72.31 271 GLU A CA 1
ATOM 2250 C C . GLU A 1 271 ? 16.684 21.218 -15.371 1.00 72.31 271 GLU A C 1
ATOM 2252 O O . GLU A 1 271 ? 17.214 21.689 -16.377 1.00 72.31 271 GLU A O 1
ATOM 2257 N N . ASP A 1 272 ? 17.373 20.507 -14.471 1.00 70.88 272 ASP A N 1
ATOM 2258 C CA . ASP A 1 272 ? 18.817 20.253 -14.574 1.00 70.88 272 ASP A CA 1
ATOM 2259 C C . ASP A 1 272 ? 19.155 19.418 -15.826 1.00 70.88 272 ASP A C 1
ATOM 2261 O O . ASP A 1 272 ? 20.152 19.672 -16.496 1.00 70.88 272 ASP A O 1
ATOM 2265 N N . GLN A 1 273 ? 18.304 18.454 -16.201 1.00 73.50 273 GLN A N 1
ATOM 2266 C CA . GLN A 1 273 ? 18.472 17.677 -17.438 1.00 73.50 273 GLN A CA 1
ATOM 2267 C C . GLN A 1 273 ? 18.221 18.505 -18.706 1.00 73.50 273 GLN A C 1
ATOM 2269 O O . GLN A 1 273 ? 18.870 18.267 -19.723 1.00 73.50 273 GLN A O 1
ATOM 2274 N N . ALA A 1 274 ? 17.305 19.476 -18.655 1.00 73.44 274 ALA A N 1
ATOM 2275 C CA . ALA A 1 274 ? 17.017 20.369 -19.774 1.00 73.44 274 ALA A CA 1
ATOM 2276 C C . ALA A 1 274 ? 18.106 21.442 -19.969 1.00 73.44 274 ALA A C 1
ATOM 2278 O O . ALA A 1 274 ? 18.385 21.829 -21.100 1.00 73.44 274 ALA A O 1
ATOM 2279 N N . GLY A 1 275 ? 18.754 21.890 -18.888 1.00 61.09 275 GLY A N 1
ATOM 2280 C CA . GLY A 1 275 ? 19.835 22.882 -18.931 1.00 61.09 275 GLY A CA 1
ATOM 2281 C C . GLY A 1 275 ? 21.180 22.363 -19.457 1.00 61.09 275 GLY A C 1
ATOM 2282 O O . GLY A 1 275 ? 22.039 23.168 -19.796 1.00 61.09 275 GLY A O 1
ATOM 2283 N N . ILE A 1 276 ? 21.365 21.042 -19.553 1.00 52.22 276 ILE A N 1
ATOM 2284 C CA . ILE A 1 276 ? 22.596 20.396 -20.054 1.00 52.22 276 ILE A CA 1
ATOM 2285 C C . ILE A 1 276 ? 22.568 20.205 -21.592 1.00 52.22 276 ILE A C 1
ATOM 2287 O O . ILE A 1 276 ? 23.555 19.777 -22.181 1.00 52.22 276 ILE A O 1
ATOM 2291 N N . GLN A 1 277 ? 21.463 20.540 -22.275 1.00 46.66 277 GLN A N 1
ATOM 2292 C CA . GLN A 1 277 ? 21.328 20.432 -23.741 1.00 46.66 277 GLN A CA 1
ATOM 2293 C C . GLN A 1 277 ? 21.612 21.735 -24.523 1.00 46.66 277 GLN A C 1
ATOM 2295 O O . GLN A 1 277 ? 21.146 21.875 -25.654 1.00 46.66 277 GLN A O 1
ATOM 2300 N N . ILE A 1 278 ? 22.369 22.676 -23.952 1.00 41.47 278 ILE A N 1
ATOM 2301 C CA . ILE A 1 278 ? 22.910 23.846 -24.674 1.00 41.47 278 ILE A CA 1
ATOM 2302 C C . ILE A 1 278 ? 24.396 23.610 -24.932 1.00 41.47 278 ILE A C 1
ATOM 2304 O O . ILE A 1 278 ? 24.824 23.828 -26.086 1.00 41.47 278 ILE A O 1
#

Radius of gyration: 30.14 Å; chains: 1; bounding box: 60×64×76 Å

Foldseek 3Di:
DPPPVVVVLLVVQLVVLCPDPVLVVLVVCLVPVPPQDPDPVSVVVSVVSVVVSSVSSNVRSVVVDPPVPPPDPDPPQPLCDPVLVVLVVVLVVLVVVCVVVVPDPVSVVVNVVSVVVSVVVSVVSVVVVVVVLVVVLVVCVPPPVVVNVVSVVSVVVVCVVPPPPPCDPVNVVVVVVVVVVPPDPPVVVVVVLVVVVVPDPDPPPDAPCPDVSVVVVVVVVVVVCVVVVDDPVVVLVVVLVVLVVPPDPPDPSSVVVNVVSVVVVVVVVVVVVVVVPD